Protein 4USI (pdb70)

B-factor: mean 21.18, std 11.2, range [9.9, 97.63]

Sequence (335 aa):
SIIQCDLSAFPGVKFFRIIEAIFRPWRLPFFVIDTLSSKYGIRGLTNTPVKGVGVQGGSEFGPSNLVDKEKKLDDIVVSRAQVDAVVRLVAASSAYTGEIGDGKKIFVHPVAEVVRIRTAETGIQCDLSAFPGVKFFRIEAIFRPWRLPFVIDTLSKYYGIRGLTNTPVKGVGVQGGSFGPSNLVDKEKLDIVVSRAQVDAVVRLVAASSAYTGEIGDGKKIFVHPVAEVVRIRTAEQCDLSAFPGVKFFRIEAIFRPWRLPFVIIDTLSKYGIRGLTNTPVKGVGEFGPSNLVDKEKLDIVVSRAQVDAVVRLVAASSAYTGEIGDGKIFVHPVAEVVRIRTAETGL

Radius of gyration: 18.75 Å; Cα contacts (8 Å, |Δi|>4): 823; chains: 3; bounding box: 40×49×46 Å

Secondary structure (DSSP, 8-state):
------TTSTT--EEEEEEEE-GGGHHHHHHHHHHHT---EEEEEEEEE-TT------GGG-EEEEEEEEEEEGGGHHHHHHHHHHHH--SSTT-EEEEEEEE-EEEETTTTEE-/-----TTSTT--EEEEEEEE-GGGHHHHHHHHHHTT----EEEEEEEE-TT-----GGG-EEEEEEEEEEEGGGHHHHHHHHHHHH--SSTT-EEEEEEEESEEEEGGG--/----TT-TT--EEEEEEEE-GGGHHHHHHHHHHHT---EEEEEEEEE-------EEEEEEEEEEEEGGGHHHHHHHHHHHH--SSTT--EEEEEEE-EEEETTTTEE--

Foldseek 3Di:
DDDDDCPVPPPFWKKKKKKKFAPVLPVQLVVLCVVVPQPDKDKDKDWADDDVAACCHDPVRTHIIMIIIGMDTPVCVVVSVVSNCVSQDDPDPRSIDIDMGTDRKDADVVPRDID/DDDDPVVPPPFWKKKKKKKFAPVLVVQLVVLCVVVPFDDKDKDWDWADDPVCACVDPVRTHIIMMIIGMDTPVCVVVSVVSNCVSLDDPDPRSIDMDMGTDRDDDDPVDGD/DDDCPVPPPFWKKKKKWKFAVVLVVQLVVQCVVVPAPDKDKDKDWDWPVDDDIDTHIIIMIIGMDTPVCVVVSVVSNCVSQDDPDPGSTDIDMGTDRKDADVVPRDIDD

CATH classification: 3.30.70.120

Nearest PDB structures (foldseek):
  4usi-assembly1_B  TM=1.009E+00  e=4.265E-23  Chlamydomonas reinhardtii
 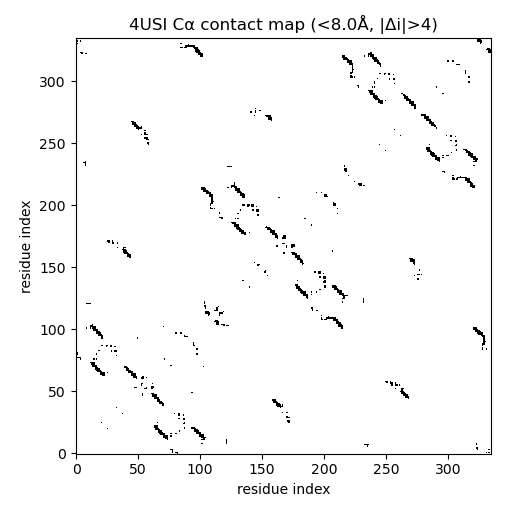 2xul-assembly1_A  TM=9.434E-01  e=3.658E-11  Synechococcus elongatus PCC 7942 = FACHB-805
  4ozn-assembly1_C  TM=8.742E-01  e=1.605E-09  Haloferax mediterranei ATCC 33500
  6yc7-assembly1_B  TM=8.842E-01  e=8.261E-09  Corynebacterium glutamicum
  6yc7-assembly1_E  TM=8.588E-01  e=1.063E-08  Corynebacterium glutamicum

Structure (mmCIF, N/CA/C/O backbone):
data_4USI
#
_entry.id   4USI
#
_cell.length_a   42.040
_cell.length_b   90.170
_cell.length_c   46.180
_cell.angle_alpha   90.00
_cell.angle_beta   96.47
_cell.angle_gamma   90.00
#
_symmetry.space_group_name_H-M   'P 1 21 1'
#
loop_
_entity.id
_entity.type
_entity.pdbx_description
1 polymer 'NITROGEN REGULATORY PROTEIN PII'
2 non-polymer 'MAGNESIUM ION'
3 non-polymer "ADENOSINE-5'-TRIPHOSPHATE"
4 non-polymer '2-OXOGLUTARIC ACID'
5 non-polymer 'SULFATE ION'
6 water water
#
loop_
_atom_site.group_PDB
_atom_site.id
_atom_site.type_symbol
_atom_site.label_atom_id
_atom_site.label_alt_id
_atom_site.label_comp_id
_atom_site.label_asym_id
_atom_site.label_entity_id
_atom_site.label_seq_id
_atom_site.pdbx_PDB_ins_code
_atom_site.Cartn_x
_atom_site.Cartn_y
_atom_site.Cartn_z
_atom_site.occupancy
_atom_site.B_iso_or_equiv
_atom_site.auth_seq_id
_atom_site.auth_comp_id
_atom_site.auth_asym_id
_atom_site.auth_atom_id
_atom_site.pdbx_PDB_model_num
ATOM 1 N N . SER A 1 5 ? 27.485 4.282 -1.116 1.00 41.83 5 SER A N 1
ATOM 2 C CA . SER A 1 5 ? 26.831 3.260 -0.258 1.00 39.72 5 SER A CA 1
ATOM 3 C C . SER A 1 5 ? 26.353 3.880 1.076 1.00 34.14 5 SER A C 1
ATOM 4 O O . SER A 1 5 ? 27.071 4.651 1.722 1.00 32.81 5 SER A O 1
ATOM 7 N N . ILE A 1 6 ? 25.141 3.545 1.460 1.00 30.06 6 ILE A N 1
ATOM 8 C CA A ILE A 1 6 ? 24.539 3.963 2.748 0.50 25.41 6 ILE A CA 1
ATOM 9 C CA B ILE A 1 6 ? 24.628 4.039 2.716 0.50 24.43 6 ILE A CA 1
ATOM 10 C C . ILE A 1 6 ? 25.459 3.562 3.907 1.00 25.90 6 ILE A C 1
ATOM 11 O O . ILE A 1 6 ? 25.809 2.370 4.028 1.00 33.28 6 ILE A O 1
ATOM 20 N N . GLN A 1 7 ? 25.790 4.517 4.770 1.00 25.01 7 GLN A N 1
ATOM 21 C CA . GLN A 1 7 ? 26.586 4.241 5.961 1.00 25.51 7 GLN A CA 1
ATOM 22 C C . GLN A 1 7 ? 25.866 4.870 7.131 1.00 21.32 7 GLN A C 1
ATOM 23 O O . GLN A 1 7 ? 25.700 6.093 7.229 1.00 35.76 7 GLN A O 1
ATOM 29 N N . CYS A 1 8 ? 25.369 3.998 7.978 1.00 20.59 8 CYS A N 1
ATOM 30 C CA . CYS A 1 8 ? 24.625 4.410 9.125 1.00 18.30 8 CYS A CA 1
ATOM 31 C C . CYS A 1 8 ? 25.532 4.746 10.297 1.00 21.39 8 CYS A C 1
ATOM 32 O O . CYS A 1 8 ? 26.499 4.023 10.585 1.00 18.79 8 CYS A O 1
ATOM 35 N N . ASP A 1 9 ? 25.287 5.921 10.871 1.00 17.39 9 ASP A N 1
ATOM 36 C CA . ASP A 1 9 ? 26.037 6.414 12.006 1.00 16.65 9 ASP A CA 1
ATOM 37 C C . ASP A 1 9 ? 25.578 5.827 13.305 1.00 16.13 9 ASP A C 1
ATOM 38 O O . ASP A 1 9 ? 24.564 6.205 13.873 1.00 15.52 9 ASP A O 1
ATOM 43 N N . LEU A 1 10 ? 26.321 4.832 13.825 1.00 16.55 10 LEU A N 1
ATOM 44 C CA . LEU A 1 10 ? 25.941 4.176 15.130 1.00 16.29 10 LEU A CA 1
ATOM 45 C C . LEU A 1 10 ? 26.874 4.608 16.234 1.00 17.34 10 LEU A C 1
ATOM 46 O O . LEU A 1 10 ? 26.881 3.972 17.324 1.00 17.48 10 LEU A O 1
ATOM 51 N N . SER A 1 11 ? 27.528 5.695 16.000 1.00 18.09 11 SER A N 1
ATOM 52 C CA . SER A 1 11 ? 28.596 6.105 16.960 1.00 19.38 11 SER A CA 1
ATOM 53 C C . SER A 1 11 ? 28.064 6.550 18.291 1.00 19.35 11 SER A C 1
ATOM 54 O O . SER A 1 11 ? 28.805 6.448 19.264 1.00 20.31 11 SER A O 1
ATOM 57 N N . ALA A 1 12 ? 26.851 7.001 18.425 1.00 18.46 12 ALA A N 1
ATOM 58 C CA . ALA A 1 12 ? 26.312 7.451 19.684 1.00 18.57 12 ALA A CA 1
ATOM 59 C C . ALA A 1 12 ? 25.823 6.220 20.461 1.00 18.08 12 ALA A C 1
ATOM 60 O O . ALA A 1 12 ? 25.336 6.393 21.609 1.00 18.22 12 ALA A O 1
ATOM 62 N N . PHE A 1 13 ? 26.026 4.998 19.989 1.00 17.77 13 PHE A N 1
ATOM 63 C CA . PHE A 1 13 ? 25.557 3.788 20.671 1.00 17.44 13 PHE A CA 1
ATOM 64 C C . PHE A 1 13 ? 26.694 2.741 20.833 1.00 18.31 13 PHE A C 1
ATOM 65 O O . PHE A 1 13 ? 26.563 1.597 20.460 1.00 18.00 13 PHE A O 1
ATOM 73 N N . PRO A 1 14 ? 27.774 3.156 21.530 1.00 19.57 14 PRO A N 1
ATOM 74 C CA . PRO A 1 14 ? 28.863 2.266 21.721 1.00 20.60 14 PRO A CA 1
ATOM 75 C C . PRO A 1 14 ? 28.470 1.120 22.624 1.00 20.61 14 PRO A C 1
ATOM 76 O O . PRO A 1 14 ? 27.785 1.340 23.597 1.00 20.45 14 PRO A O 1
ATOM 80 N N . GLY A 1 15 ? 28.921 -0.073 22.288 1.00 20.95 15 GLY A N 1
ATOM 81 C CA . GLY A 1 15 ? 28.640 -1.282 23.037 1.00 21.17 15 GLY A CA 1
ATOM 82 C C . GLY A 1 15 ? 27.303 -1.942 22.720 1.00 19.90 15 GLY A C 1
ATOM 83 O O . GLY A 1 15 ? 27.038 -2.977 23.228 1.00 20.13 15 GLY A O 1
ATOM 84 N N . VAL A 1 16 ? 26.441 -1.303 21.927 1.00 18.69 16 VAL A N 1
ATOM 85 C CA . VAL A 1 16 ? 25.152 -1.887 21.565 1.00 17.59 16 VAL A CA 1
ATOM 86 C C . VAL A 1 16 ? 25.373 -2.956 20.526 1.00 17.57 16 VAL A C 1
ATOM 87 O O . VAL A 1 16 ? 26.011 -2.691 19.541 1.00 17.67 16 VAL A O 1
ATOM 91 N N . LYS A 1 17 ? 24.851 -4.153 20.740 1.00 17.58 17 LYS A N 1
ATOM 92 C CA . LYS A 1 17 ? 25.142 -5.296 19.921 1.00 17.89 17 LYS A CA 1
ATOM 93 C C . LYS A 1 17 ? 24.080 -5.523 18.814 1.00 16.82 17 LYS A C 1
ATOM 94 O O . LYS A 1 17 ? 24.421 -6.169 17.850 1.00 17.06 17 LYS A O 1
ATOM 100 N N . PHE A 1 18 ? 22.882 -5.019 19.054 1.00 15.89 18 PHE A N 1
ATOM 101 C CA . PHE A 1 18 ? 21.735 -5.346 18.194 1.00 15.04 18 PHE A CA 1
ATOM 102 C C . PHE A 1 18 ? 21.036 -4.030 17.930 1.00 14.14 18 PHE A C 1
ATOM 103 O O . PHE A 1 18 ? 20.943 -3.122 18.720 1.00 14.07 18 PHE A O 1
ATOM 111 N N . PHE A 1 19 ? 20.513 -3.898 16.681 1.00 13.51 19 PHE A N 1
ATOM 112 C CA . PHE A 1 19 ? 19.722 -2.730 16.257 1.00 12.74 19 PHE A CA 1
ATOM 113 C C . PHE A 1 19 ? 18.492 -3.211 15.532 1.00 12.18 19 PHE A C 1
ATOM 114 O O . PHE A 1 19 ? 18.495 -4.248 14.822 1.00 12.35 19 PHE A O 1
ATOM 122 N N . ARG A 1 20 ? 17.453 -2.396 15.633 1.00 11.63 20 ARG A N 1
ATOM 123 C CA . ARG A 1 20 ? 16.191 -2.639 14.924 1.00 11.17 20 ARG A CA 1
ATOM 124 C C . ARG A 1 20 ? 16.093 -1.722 13.737 1.00 10.83 20 ARG A C 1
ATOM 125 O O . ARG A 1 20 ? 16.197 -0.544 13.860 1.00 10.73 20 ARG A O 1
ATOM 133 N N A ILE A 1 21 ? 15.978 -2.383 12.587 0.50 10.82 21 ILE A N 1
ATOM 134 N N B ILE A 1 21 ? 16.100 -2.332 12.552 0.50 10.84 21 ILE A N 1
ATOM 135 C CA A ILE A 1 21 ? 15.730 -1.753 11.290 0.50 10.61 21 ILE A CA 1
ATOM 136 C CA B ILE A 1 21 ? 15.827 -1.603 11.329 0.50 10.62 21 ILE A CA 1
ATOM 137 C C A ILE A 1 21 ? 14.210 -1.645 11.085 0.50 10.29 21 ILE A C 1
ATOM 138 C C B ILE A 1 21 ? 14.319 -1.613 11.021 0.50 10.30 21 ILE A C 1
ATOM 139 O O A ILE A 1 21 ? 13.524 -2.650 11.092 0.50 10.36 21 ILE A O 1
ATOM 140 O O B ILE A 1 21 ? 13.753 -2.694 10.832 0.50 10.40 21 ILE A O 1
ATOM 149 N N . GLU A 1 22 ? 13.745 -0.416 11.093 1.00 10.08 22 GLU A N 1
ATOM 150 C CA . GLU A 1 22 ? 12.321 -0.211 10.842 1.00 9.94 22 GLU A CA 1
ATOM 151 C C . GLU A 1 22 ? 12.199 0.468 9.486 1.00 9.96 22 GLU A C 1
ATOM 152 O O . GLU A 1 22 ? 12.539 1.617 9.328 1.00 10.00 22 GLU A O 1
ATOM 158 N N . ALA A 1 23 ? 11.601 -0.288 8.589 1.00 10.05 23 ALA A N 1
ATOM 159 C CA . ALA A 1 23 ? 11.467 0.180 7.201 1.00 10.22 23 ALA A CA 1
ATOM 160 C C . ALA A 1 23 ? 10.001 0.397 6.913 1.00 10.31 23 ALA A C 1
ATOM 161 O O . ALA A 1 23 ? 9.209 -0.500 7.110 1.00 10.39 23 ALA A O 1
ATOM 163 N N . ILE A 1 24 ? 9.716 1.594 6.421 1.00 10.44 24 ILE A N 1
ATOM 164 C CA . ILE A 1 24 ? 8.261 1.911 6.073 1.00 10.72 24 ILE A CA 1
ATOM 165 C C . ILE A 1 24 ? 8.284 2.290 4.565 1.00 11.11 24 ILE A C 1
ATOM 166 O O . ILE A 1 24 ? 8.915 3.261 4.215 1.00 11.56 24 ILE A O 1
ATOM 171 N N . PHE A 1 25 ? 7.490 1.599 3.731 1.00 11.46 25 PHE A N 1
ATOM 172 C CA . PHE A 1 25 ? 7.596 1.730 2.302 1.00 11.93 25 PHE A CA 1
ATOM 173 C C . PHE A 1 25 ? 6.238 1.370 1.644 1.00 12.49 25 PHE A C 1
ATOM 174 O O . PHE A 1 25 ? 5.272 1.102 2.258 1.00 12.55 25 PHE A O 1
ATOM 182 N N . ARG A 1 26 ? 6.268 1.388 0.289 1.00 13.06 26 ARG A N 1
ATOM 183 C CA . ARG A 1 26 ? 4.992 1.241 -0.465 1.00 13.81 26 ARG A CA 1
ATOM 184 C C . ARG A 1 26 ? 4.480 -0.171 -0.299 1.00 13.92 26 ARG A C 1
ATOM 185 O O . ARG A 1 26 ? 5.198 -1.142 -0.421 1.00 13.80 26 ARG A O 1
ATOM 193 N N . PRO A 1 27 ? 3.153 -0.317 -0.108 1.00 14.38 27 PRO A N 1
ATOM 194 C CA . PRO A 1 27 ? 2.731 -1.665 0.217 1.00 14.55 27 PRO A CA 1
ATOM 195 C C . PRO A 1 27 ? 2.990 -2.707 -0.858 1.00 15.10 27 PRO A C 1
ATOM 196 O O . PRO A 1 27 ? 3.342 -3.843 -0.584 1.00 15.06 27 PRO A O 1
ATOM 200 N N . TRP A 1 28 ? 2.850 -2.253 -2.088 1.00 15.74 28 TRP A N 1
ATOM 201 C CA . TRP A 1 28 ? 3.114 -3.130 -3.246 1.00 16.45 28 TRP A CA 1
ATOM 202 C C . TRP A 1 28 ? 4.526 -3.628 -3.438 1.00 16.12 28 TRP A C 1
ATOM 203 O O . TRP A 1 28 ? 4.757 -4.640 -4.080 1.00 16.72 28 TRP A O 1
ATOM 21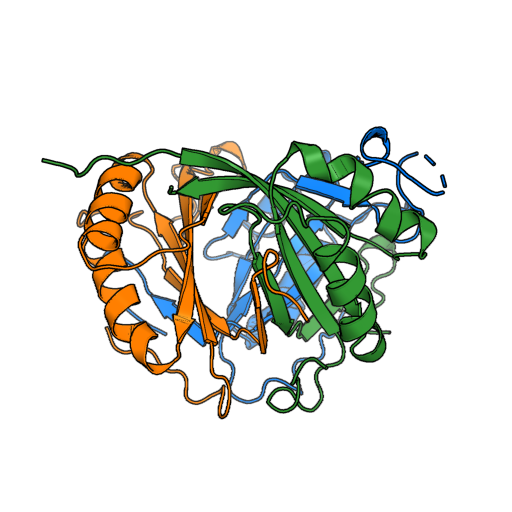4 N N . ARG A 1 29 ? 5.437 -2.990 -2.777 1.00 15.27 29 ARG A N 1
ATOM 215 C CA . ARG A 1 29 ? 6.820 -3.530 -2.705 1.00 14.98 29 ARG A CA 1
ATOM 216 C C . ARG A 1 29 ? 7.113 -4.535 -1.629 1.00 14.59 29 ARG A C 1
ATOM 217 O O . ARG A 1 29 ? 8.215 -5.029 -1.522 1.00 14.49 29 ARG A O 1
ATOM 225 N N . LEU A 1 30 ? 6.155 -4.820 -0.757 1.00 14.45 30 LEU A N 1
ATOM 226 C CA . LEU A 1 30 ? 6.495 -5.744 0.338 1.00 14.15 30 LEU A CA 1
ATOM 227 C C . LEU A 1 30 ? 7.035 -7.083 -0.179 1.00 14.82 30 LEU A C 1
ATOM 228 O O . LEU A 1 30 ? 7.983 -7.578 0.365 1.00 14.62 30 LEU A O 1
ATOM 233 N N . PRO A 1 31 ? 6.470 -7.657 -1.287 1.00 15.77 31 PRO A N 1
ATOM 234 C CA . PRO A 1 31 ? 6.999 -8.985 -1.651 1.00 16.53 31 PRO A CA 1
ATOM 235 C C . PRO A 1 31 ? 8.441 -8.908 -2.109 1.00 16.50 31 PRO A C 1
ATOM 236 O O . PRO A 1 31 ? 9.248 -9.809 -1.872 1.00 16.81 31 PRO A O 1
ATOM 240 N N . PHE A 1 32 ? 8.769 -7.827 -2.813 1.00 16.31 32 PHE A N 1
ATOM 241 C CA A PHE A 1 32 ? 10.165 -7.608 -3.253 0.50 16.37 32 PHE A CA 1
ATOM 242 C CA B PHE A 1 32 ? 10.137 -7.644 -3.246 0.50 16.38 32 PHE A CA 1
ATOM 243 C C . PHE A 1 32 ? 11.147 -7.460 -2.105 1.00 15.61 32 PHE A C 1
ATOM 244 O O . PHE A 1 32 ? 12.209 -8.063 -2.078 1.00 15.95 32 PHE A O 1
ATOM 259 N N . VAL A 1 33 ? 10.784 -6.629 -1.149 1.00 14.71 33 VAL A N 1
ATOM 260 C CA . VAL A 1 33 ? 11.600 -6.414 0.023 1.00 14.04 33 VAL A CA 1
ATOM 261 C C . VAL A 1 33 ? 11.785 -7.719 0.770 1.00 14.30 33 VAL A C 1
ATOM 262 O O . VAL A 1 33 ? 12.904 -8.064 1.162 1.00 14.40 33 VAL A O 1
ATOM 266 N N . ILE A 1 34 ? 10.718 -8.442 1.006 1.00 14.54 34 ILE A N 1
ATOM 267 C CA . ILE A 1 34 ? 10.846 -9.718 1.695 1.00 14.98 34 ILE A CA 1
ATOM 268 C C . ILE A 1 34 ? 11.713 -10.729 0.919 1.00 15.98 34 ILE A C 1
ATOM 269 O O . ILE A 1 34 ? 12.578 -11.434 1.518 1.00 16.28 34 ILE A O 1
ATOM 274 N N . ASP A 1 35 ? 11.539 -10.768 -0.404 1.00 16.62 35 ASP A N 1
ATOM 275 C CA . ASP A 1 35 ? 12.381 -11.722 -1.173 1.00 17.75 35 ASP A CA 1
ATOM 276 C C . ASP A 1 35 ? 13.860 -11.363 -1.041 1.00 17.63 35 ASP A C 1
ATOM 277 O O . ASP A 1 35 ? 14.780 -12.250 -0.917 1.00 18.41 35 ASP A O 1
ATOM 282 N N . THR A 1 36 ? 14.151 -10.076 -1.098 1.00 16.85 36 THR A N 1
ATOM 283 C CA . THR A 1 36 ? 15.532 -9.650 -1.023 1.00 16.87 36 THR A CA 1
ATOM 284 C C . THR A 1 36 ? 16.155 -10.037 0.359 1.00 16.60 36 THR A C 1
ATOM 285 O O . THR A 1 36 ? 17.284 -10.587 0.464 1.00 17.30 36 THR A O 1
ATOM 289 N N . LEU A 1 37 ? 15.411 -9.808 1.439 1.00 15.76 37 LEU A N 1
ATOM 290 C CA . LEU A 1 37 ? 15.824 -10.222 2.778 1.00 15.60 37 LEU A CA 1
ATOM 291 C C . LEU A 1 37 ? 15.960 -11.738 2.957 1.00 16.62 37 LEU A C 1
ATOM 292 O O . LEU A 1 37 ? 16.931 -12.197 3.507 1.00 17.09 37 LEU A O 1
ATOM 297 N N . SER A 1 38 ? 14.975 -12.478 2.456 1.00 17.10 38 SER A N 1
ATOM 298 C CA A SER A 1 38 ? 15.012 -13.946 2.468 0.50 18.30 38 SER A CA 1
ATOM 299 C CA B SER A 1 38 ? 15.040 -13.927 2.513 0.50 18.36 38 SER A CA 1
ATOM 300 C C . SER A 1 38 ? 16.262 -14.471 1.761 1.00 19.40 38 SER A C 1
ATOM 301 O O . SER A 1 38 ? 16.966 -15.382 2.257 1.00 22.54 38 SER A O 1
ATOM 306 N N . LYS A 1 39 ? 16.562 -13.914 0.577 1.00 20.16 39 LYS A N 1
ATOM 307 C CA . LYS A 1 39 ? 17.727 -14.365 -0.167 1.00 22.45 39 LYS A CA 1
ATOM 308 C C . LYS A 1 39 ? 19.047 -14.115 0.528 1.00 21.02 39 LYS A C 1
ATOM 309 O O . LYS A 1 39 ? 19.956 -14.922 0.392 1.00 25.13 39 LYS A O 1
ATOM 315 N N . TYR A 1 40 ? 19.124 -12.988 1.243 1.00 19.51 40 TYR A N 1
ATOM 316 C CA . TYR A 1 40 ? 20.295 -12.561 2.018 1.00 20.48 40 TYR A CA 1
ATOM 317 C C . TYR A 1 40 ? 20.496 -13.496 3.234 1.00 21.14 40 TYR A C 1
ATOM 318 O O . TYR A 1 40 ? 21.584 -13.620 3.767 1.00 29.58 40 TYR A O 1
ATOM 327 N N . GLY A 1 41 ? 19.398 -14.104 3.692 1.00 21.04 41 GLY A N 1
ATOM 328 C CA . GLY A 1 41 ? 19.408 -15.053 4.773 1.00 20.89 41 GLY A CA 1
ATOM 329 C C . GLY A 1 41 ? 18.919 -14.455 6.064 1.00 19.03 41 GLY A C 1
ATOM 330 O O . GLY A 1 41 ? 19.272 -14.944 7.118 1.00 19.65 41 GLY A O 1
ATOM 331 N N . ILE A 1 42 ? 18.059 -13.458 5.988 1.00 17.81 42 ILE A N 1
ATOM 332 C CA . ILE A 1 42 ? 17.599 -12.751 7.143 1.00 16.81 42 ILE A CA 1
ATOM 333 C C . ILE A 1 42 ? 17.047 -13.782 8.112 1.00 24.86 42 ILE A C 1
ATOM 334 O O . ILE A 1 42 ? 16.471 -14.797 7.755 1.00 26.20 42 ILE A O 1
ATOM 339 N N . ARG A 1 43 ? 17.330 -13.541 9.374 1.00 22.03 43 ARG A N 1
ATOM 340 C CA . ARG A 1 43 ? 17.019 -14.499 10.456 1.00 29.88 43 ARG A CA 1
ATOM 341 C C . ARG A 1 43 ? 15.707 -14.155 11.197 1.00 19.03 43 ARG A C 1
ATOM 342 O O . ARG A 1 43 ? 15.353 -14.800 12.196 1.00 23.72 43 ARG A O 1
ATOM 350 N N . GLY A 1 44 ? 14.939 -13.201 10.701 1.00 17.66 44 GLY A N 1
ATOM 351 C CA . GLY A 1 44 ? 13.563 -12.960 11.182 1.00 18.06 44 GLY A CA 1
ATOM 352 C C . GLY A 1 44 ? 13.233 -11.490 10.962 1.00 14.34 44 GLY A C 1
ATOM 353 O O . GLY A 1 44 ? 14.107 -10.599 10.730 1.00 17.82 44 GLY A O 1
ATOM 354 N N . LEU A 1 45 ? 11.938 -11.259 11.079 1.00 14.68 45 LEU A N 1
ATOM 355 C CA . LEU A 1 45 ? 11.294 -9.928 10.796 1.00 16.91 45 LEU A CA 1
ATOM 356 C C . LEU A 1 45 ? 9.870 -9.928 11.184 1.00 13.99 45 LEU A C 1
ATOM 357 O O . LEU A 1 45 ? 9.214 -10.977 11.295 1.00 16.94 45 LEU A O 1
ATOM 362 N N . THR A 1 46 ? 9.362 -8.694 11.360 1.00 12.52 46 THR A N 1
ATOM 363 C CA . THR A 1 46 ? 7.956 -8.489 11.737 1.00 12.61 46 THR A CA 1
ATOM 364 C C . THR A 1 46 ? 7.235 -7.447 10.865 1.00 12.23 46 THR A C 1
ATOM 365 O O . THR A 1 46 ? 7.834 -6.413 10.636 1.00 11.67 46 THR A O 1
ATOM 369 N N . ASN A 1 47 ? 6.025 -7.685 10.392 1.00 12.66 47 ASN A N 1
ATOM 370 C CA . ASN A 1 47 ? 5.366 -6.811 9.445 1.00 12.51 47 ASN A CA 1
ATOM 371 C C . ASN A 1 47 ? 4.081 -6.292 10.060 1.00 12.73 47 ASN A C 1
ATOM 372 O O . ASN A 1 47 ? 3.381 -7.074 10.695 1.00 13.32 47 ASN A O 1
ATOM 377 N N . THR A 1 48 ? 3.888 -4.963 9.919 1.00 12.35 48 THR A N 1
ATOM 378 C CA . THR A 1 48 ? 2.730 -4.285 10.431 1.00 13.29 48 THR A CA 1
ATOM 379 C C . THR A 1 48 ? 2.245 -3.325 9.295 1.00 12.71 48 THR A C 1
ATOM 380 O O . THR A 1 48 ? 3.056 -2.596 8.766 1.00 12.22 48 THR A O 1
ATOM 384 N N . PRO A 1 49 ? 0.974 -3.276 8.952 1.00 13.41 49 PRO A N 1
ATOM 385 C CA . PRO A 1 49 ? 0.405 -2.188 8.135 1.00 13.64 49 PRO A CA 1
ATOM 386 C C . PRO A 1 49 ? 0.271 -0.869 8.899 1.00 13.51 49 PRO A C 1
ATOM 387 O O . PRO A 1 49 ? -0.145 -0.888 10.063 1.00 14.82 49 PRO A O 1
ATOM 391 N N . VAL A 1 50 ? 0.689 0.234 8.313 1.00 13.26 50 VAL A N 1
ATOM 392 C CA . VAL A 1 50 ? 0.635 1.530 8.988 1.00 13.28 50 VAL A CA 1
ATOM 393 C C . VAL A 1 50 ? 0.128 2.567 7.978 1.00 13.79 50 VAL A C 1
ATOM 394 O O . VAL A 1 50 ? -0.156 2.264 6.786 1.00 14.10 50 VAL A O 1
ATOM 398 N N . LYS A 1 51 ? -0.112 3.745 8.444 1.00 14.09 51 LYS A N 1
ATOM 399 C CA . LYS A 1 51 ? -0.407 4.919 7.649 1.00 14.64 51 LYS A CA 1
ATOM 400 C C . LYS A 1 51 ? 0.384 6.107 7.945 1.00 14.44 51 LYS A C 1
ATOM 401 O O . LYS A 1 51 ? 0.656 6.283 9.156 1.00 14.22 51 LYS A O 1
ATOM 405 N N . GLY A 1 52 ? 0.747 7.004 7.081 1.00 14.64 52 GLY A N 1
ATOM 406 C CA . GLY A 1 52 ? 1.621 8.080 7.461 1.00 14.51 52 GLY A CA 1
ATOM 407 C C . GLY A 1 52 ? 1.785 9.214 6.518 1.00 15.10 52 GLY A C 1
ATOM 408 O O . GLY A 1 52 ? 1.155 9.169 5.457 1.00 15.65 52 GLY A O 1
ATOM 409 N N . VAL A 1 53 ? 2.538 10.246 6.903 1.00 15.18 53 VAL A N 1
ATOM 410 C CA . VAL A 1 53 ? 2.976 11.276 5.972 1.00 15.72 53 VAL A CA 1
ATOM 411 C C . VAL A 1 53 ? 4.464 11.462 6.216 1.00 15.11 53 VAL A C 1
ATOM 412 O O . VAL A 1 53 ? 4.965 11.166 7.305 1.00 14.55 53 VAL A O 1
ATOM 416 N N . GLY A 1 54 ? 5.186 11.957 5.221 1.00 15.35 54 GLY A N 1
ATOM 417 C CA . GLY A 1 54 ? 6.495 12.464 5.320 1.00 15.23 54 GLY A CA 1
ATOM 418 C C . GLY A 1 54 ? 6.494 13.971 5.173 1.00 16.34 54 GLY A C 1
ATOM 419 O O . GLY A 1 54 ? 5.556 14.710 5.563 1.00 17.14 54 GLY A O 1
ATOM 420 N N . VAL A 1 55 ? 7.544 14.485 4.510 1.00 16.62 55 VAL A N 1
ATOM 421 C CA . VAL A 1 55 ? 7.745 15.936 4.413 1.00 19.97 55 VAL A CA 1
ATOM 422 C C . VAL A 1 55 ? 6.706 16.671 3.580 1.00 23.44 55 VAL A C 1
ATOM 423 O O . VAL A 1 55 ? 6.432 17.871 3.793 1.00 24.70 55 VAL A O 1
ATOM 427 N N . GLN A 1 56 ? 6.086 15.984 2.600 1.00 18.86 56 GLN A N 1
ATOM 428 C CA . GLN A 1 56 ? 5.135 16.591 1.729 1.00 20.05 56 GLN A CA 1
ATOM 429 C C . GLN A 1 56 ? 3.720 16.619 2.271 1.00 20.48 56 GLN A C 1
ATOM 430 O O . GLN A 1 56 ? 2.851 17.231 1.670 1.00 26.65 56 GLN A O 1
ATOM 436 N N . GLY A 1 57 ? 3.482 15.937 3.412 1.00 19.60 57 GLY A N 1
ATOM 437 C CA . GLY A 1 57 ? 2.164 16.106 4.103 1.00 25.93 57 GLY A CA 1
ATOM 438 C C . GLY A 1 57 ? 1.006 15.354 3.457 1.00 23.61 57 GLY A C 1
ATOM 439 O O . GLY A 1 57 ? -0.161 15.721 3.584 1.00 33.12 57 GLY A O 1
ATOM 440 N N . GLY A 1 58 ? 1.352 14.247 2.835 1.00 22.71 58 GLY A N 1
ATOM 441 C CA . GLY A 1 58 ? 0.394 13.240 2.409 1.00 25.01 58 GLY A CA 1
ATOM 442 C C . GLY A 1 58 ? -0.125 13.466 1.016 1.00 38.73 58 GLY A C 1
ATOM 443 O O . GLY A 1 58 ? 0.466 14.229 0.238 1.00 33.57 58 GLY A O 1
ATOM 444 N N . SER A 1 59 ? -1.244 12.792 0.714 1.00 29.37 59 SER A N 1
ATOM 445 C CA . SER A 1 59 ? -1.897 12.916 -0.596 1.00 29.21 59 SER A CA 1
ATOM 446 C C . SER A 1 59 ? -0.995 13.235 -1.804 1.00 70.26 59 SER A C 1
ATOM 447 O O . SER A 1 59 ? 0.023 12.582 -2.048 1.00 61.70 59 SER A O 1
ATOM 450 N N . GLU A 1 67 ? -1.023 22.044 4.791 1.00 59.61 67 GLU A N 1
ATOM 451 C CA . GLU A 1 67 ? -1.641 21.301 5.892 1.00 54.01 67 GLU A CA 1
ATOM 452 C C . GLU A 1 67 ? -2.062 19.869 5.459 1.00 55.23 67 GLU A C 1
ATOM 453 O O . GLU A 1 67 ? -2.047 19.504 4.242 1.00 39.08 67 GLU A O 1
ATOM 455 N N . PHE A 1 68 ? -2.432 19.059 6.457 1.00 41.86 68 PHE A N 1
ATOM 456 C CA . PHE A 1 68 ? -3.020 17.725 6.211 1.00 32.86 68 PHE A CA 1
ATOM 457 C C . PHE A 1 68 ? -3.913 17.292 7.387 1.00 43.06 68 PHE A C 1
ATOM 458 O O . PHE A 1 68 ? -3.875 17.877 8.472 1.00 29.26 68 PHE A O 1
ATOM 466 N N . GLY A 1 69 ? -4.739 16.287 7.122 1.00 29.02 69 GLY A N 1
ATOM 467 C CA . GLY A 1 69 ? -5.654 15.685 8.100 1.00 29.28 69 GLY A CA 1
ATOM 468 C C . GLY A 1 69 ? -5.545 14.182 7.940 1.00 27.03 69 GLY A C 1
ATOM 469 O O . GLY A 1 69 ? -4.746 13.666 7.139 1.00 27.69 69 GLY A O 1
ATOM 470 N N . PRO A 1 70 ? -6.336 13.445 8.744 1.00 31.21 70 PRO A N 1
ATOM 471 C CA . PRO A 1 70 ? -6.202 11.953 8.726 1.00 29.86 70 PRO A CA 1
ATOM 472 C C . PRO A 1 70 ? -6.453 11.318 7.323 1.00 24.74 70 PRO A C 1
ATOM 473 O O . PRO A 1 70 ? -5.865 10.260 7.025 1.00 25.95 70 PRO A O 1
ATOM 477 N N . SER A 1 71 ? -7.335 11.958 6.548 1.00 26.61 71 SER A N 1
ATOM 478 C CA . SER A 1 71 ? -7.652 11.570 5.151 1.00 29.73 71 SER A CA 1
ATOM 479 C C . SER A 1 71 ? -6.467 11.661 4.209 1.00 41.18 71 SER A C 1
ATOM 480 O O . SER A 1 71 ? -6.457 11.010 3.168 1.00 29.96 71 SER A O 1
ATOM 483 N N . ASN A 1 72 ? -5.414 12.384 4.594 1.00 24.98 72 ASN A N 1
ATOM 484 C CA . ASN A 1 72 ? -4.278 12.533 3.736 1.00 23.35 72 ASN A CA 1
ATOM 485 C C . ASN A 1 72 ? -3.241 11.574 4.103 1.00 20.52 72 ASN A C 1
ATOM 486 O O . ASN A 1 72 ? -2.222 11.508 3.425 1.00 19.90 72 ASN A O 1
ATOM 491 N N . LEU A 1 73 ? -3.378 10.842 5.242 1.00 19.90 73 LEU A N 1
ATOM 492 C CA . LEU A 1 73 ? -2.372 9.839 5.560 1.00 18.43 73 LEU A CA 1
ATOM 493 C C . LEU A 1 73 ? -2.380 8.729 4.487 1.00 18.11 73 LEU A C 1
ATOM 494 O O . LEU A 1 73 ? -3.433 8.394 3.967 1.00 18.95 73 LEU A O 1
ATOM 499 N N . VAL A 1 74 ? -1.223 8.232 4.129 1.00 17.10 74 VAL A N 1
ATOM 500 C CA . VAL A 1 74 ? -1.017 7.279 2.998 1.00 16.88 74 VAL A CA 1
ATOM 501 C C . VAL A 1 74 ? -0.669 5.900 3.539 1.00 15.98 74 VAL A C 1
ATOM 502 O O . VAL A 1 74 ? 0.165 5.796 4.470 1.00 15.13 74 VAL A O 1
ATOM 506 N N . ASP A 1 75 ? -1.302 4.815 3.138 1.00 16.24 75 ASP A N 1
ATOM 507 C CA . ASP A 1 75 ? -1.011 3.434 3.506 1.00 15.62 75 ASP A CA 1
ATOM 508 C C . ASP A 1 75 ? 0.397 3.055 3.151 1.00 14.74 75 ASP A C 1
ATOM 509 O O . ASP A 1 75 ? 0.799 3.284 2.010 1.00 14.93 75 ASP A O 1
ATOM 514 N N . LYS A 1 76 ? 1.101 2.447 4.116 1.00 13.95 76 LYS A N 1
ATOM 515 C CA . LYS A 1 76 ? 2.431 1.980 3.964 1.00 13.23 76 LYS A CA 1
ATOM 516 C C . LYS A 1 76 ? 2.526 0.600 4.635 1.00 12.93 76 LYS A C 1
ATOM 517 O O . LYS A 1 76 ? 1.727 0.265 5.434 1.00 14.12 76 LYS A O 1
ATOM 523 N N . GLU A 1 77 ? 3.543 -0.156 4.284 1.00 12.57 77 GLU A N 1
ATOM 524 C CA . GLU A 1 77 ? 3.913 -1.386 4.944 1.00 12.33 77 GLU A CA 1
ATOM 525 C C . GLU A 1 77 ? 5.169 -1.137 5.755 1.00 11.64 77 GLU A C 1
ATOM 526 O O . GLU A 1 77 ? 6.055 -0.409 5.328 1.00 11.40 77 GLU A O 1
ATOM 532 N N . LYS A 1 78 ? 5.152 -1.705 6.998 1.00 11.47 78 LYS A N 1
ATOM 533 C CA A LYS A 1 78 ? 6.354 -1.575 7.820 0.50 10.95 78 LYS A CA 1
ATOM 534 C CA B LYS A 1 78 ? 6.293 -1.548 7.904 0.50 10.96 78 LYS A CA 1
ATOM 535 C C . LYS A 1 78 ? 6.901 -2.937 8.100 1.00 11.00 78 LYS A C 1
ATOM 536 O O . LYS A 1 78 ? 6.187 -3.889 8.335 1.00 11.38 78 LYS A O 1
ATOM 547 N N . LEU A 1 79 ? 8.233 -3.019 8.091 1.00 10.75 79 LEU A N 1
ATOM 548 C CA . LEU A 1 79 ? 9.006 -4.183 8.541 1.00 11.14 79 LEU A CA 1
ATOM 549 C C . LEU A 1 79 ? 9.928 -3.739 9.639 1.00 10.56 79 LEU A C 1
ATOM 550 O O . LEU A 1 79 ? 10.650 -2.710 9.512 1.00 10.30 79 LEU A O 1
ATOM 555 N N . ASP A 1 80 ? 10.010 -4.580 10.689 1.00 10.75 80 ASP A N 1
ATOM 556 C CA A ASP A 1 80 ? 11.008 -4.365 11.741 0.50 10.65 80 ASP A CA 1
ATOM 557 C CA B ASP A 1 80 ? 10.945 -4.424 11.818 0.50 10.67 80 ASP A CA 1
ATOM 558 C C . ASP A 1 80 ? 11.869 -5.609 11.732 1.00 11.07 80 ASP A C 1
ATOM 559 O O . ASP A 1 80 ? 11.399 -6.740 11.713 1.00 11.51 80 ASP A O 1
ATOM 568 N N . ILE A 1 81 ? 13.153 -5.374 11.724 1.00 11.08 81 ILE A N 1
ATOM 569 C CA . ILE A 1 81 ? 14.213 -6.406 11.425 1.00 11.63 81 ILE A CA 1
ATOM 570 C C . ILE A 1 81 ? 15.311 -6.139 12.489 1.00 11.77 81 ILE A C 1
ATOM 571 O O . ILE A 1 81 ? 15.975 -5.142 12.375 1.00 11.56 81 ILE A O 1
ATOM 576 N N . VAL A 1 82 ? 15.386 -7.028 13.472 1.00 12.24 82 VAL A N 1
ATOM 577 C CA . VAL A 1 82 ? 16.471 -6.854 14.493 1.00 12.56 82 VAL A CA 1
ATOM 578 C C . VAL A 1 82 ? 17.653 -7.653 14.022 1.00 13.28 82 VAL A C 1
ATOM 579 O O . VAL A 1 82 ? 17.534 -8.826 13.750 1.00 13.83 82 VAL A O 1
ATOM 583 N N . VAL A 1 83 ? 18.784 -6.969 13.865 1.00 13.38 83 VAL A N 1
ATOM 584 C CA . VAL A 1 83 ? 20.009 -7.546 13.355 1.00 14.18 83 VAL A CA 1
ATOM 585 C C . VAL A 1 83 ? 21.240 -7.224 14.236 1.00 14.77 83 VAL A C 1
ATOM 586 O O . VAL A 1 83 ? 21.162 -6.286 15.055 1.00 14.41 83 VAL A O 1
ATOM 590 N N . SER A 1 84 ? 22.291 -7.947 14.047 1.00 15.74 84 SER A N 1
ATOM 591 C CA . SER A 1 84 ? 23.522 -7.563 14.714 1.00 16.44 84 SER A CA 1
ATOM 592 C C . SER A 1 84 ? 24.071 -6.269 14.185 1.00 16.16 84 SER A C 1
ATOM 593 O O . SER A 1 84 ? 23.829 -5.871 13.050 1.00 15.72 84 SER A O 1
ATOM 596 N N . ARG A 1 85 ? 24.872 -5.556 14.989 1.00 16.57 85 ARG A N 1
ATOM 597 C CA . ARG A 1 85 ? 25.494 -4.315 14.601 1.00 16.56 85 ARG A CA 1
ATOM 598 C C . ARG A 1 85 ? 26.222 -4.455 13.273 1.00 17.07 85 ARG A C 1
ATOM 599 O O . ARG A 1 85 ? 26.138 -3.556 12.429 1.00 16.68 85 ARG A O 1
ATOM 607 N N . ALA A 1 86 ? 26.960 -5.547 13.095 1.00 18.10 86 ALA A N 1
ATOM 608 C CA . ALA A 1 86 ? 27.793 -5.702 11.913 1.00 18.89 86 ALA A CA 1
ATOM 609 C C . ALA A 1 86 ? 26.937 -5.777 10.626 1.00 18.16 86 ALA A C 1
ATOM 610 O O . ALA A 1 86 ? 27.509 -5.574 9.567 1.00 18.67 86 ALA A O 1
ATOM 612 N N . GLN A 1 87 ? 25.666 -6.137 10.722 1.00 17.22 87 GLN A N 1
ATOM 613 C CA . GLN A 1 87 ? 24.764 -6.323 9.565 1.00 16.66 87 GLN A CA 1
ATOM 614 C C . GLN A 1 87 ? 23.957 -5.129 9.286 1.00 15.60 87 GLN A C 1
ATOM 615 O O . GLN A 1 87 ? 23.257 -5.092 8.252 1.00 15.22 87 GLN A O 1
ATOM 621 N N . VAL A 1 88 ? 23.913 -4.104 10.098 1.00 15.15 88 VAL A N 1
ATOM 622 C CA . VAL A 1 88 ? 23.114 -2.915 9.836 1.00 14.29 88 VAL A CA 1
ATOM 623 C C . VAL A 1 88 ? 23.301 -2.349 8.442 1.00 14.43 88 VAL A C 1
ATOM 624 O O . VAL A 1 88 ? 22.276 -2.185 7.794 1.00 13.82 88 VAL A O 1
ATOM 628 N N . ASP A 1 89 ? 24.384 -1.887 8.057 1.00 15.16 89 ASP A N 1
ATOM 629 C CA . ASP A 1 89 ? 24.560 -1.264 6.803 1.00 15.41 89 ASP A CA 1
ATOM 630 C C . ASP A 1 89 ? 24.096 -2.214 5.713 1.00 15.48 89 ASP A C 1
ATOM 631 O O . ASP A 1 89 ? 23.368 -1.752 4.805 1.00 15.12 89 ASP A O 1
ATOM 636 N N . ALA A 1 90 ? 24.456 -3.463 5.731 1.00 16.05 90 ALA A N 1
ATOM 637 C CA . ALA A 1 90 ? 24.066 -4.368 4.607 1.00 16.34 90 ALA A CA 1
ATOM 638 C C . ALA A 1 90 ? 22.605 -4.421 4.552 1.00 15.36 90 ALA A C 1
ATOM 639 O O . ALA A 1 90 ? 22.035 -4.428 3.412 1.00 15.37 90 ALA A O 1
ATOM 641 N N . VAL A 1 91 ? 21.880 -4.566 5.609 1.00 14.66 91 VAL A N 1
ATOM 642 C CA . VAL A 1 91 ? 20.453 -4.772 5.573 1.00 13.93 91 VAL A CA 1
ATOM 643 C C . VAL A 1 91 ? 19.801 -3.478 5.213 1.00 13.29 91 VAL A C 1
ATOM 644 O O . VAL A 1 91 ? 18.796 -3.530 4.395 1.00 13.07 91 VAL A O 1
ATOM 648 N N . VAL A 1 92 ? 20.121 -2.317 5.703 1.00 13.05 92 VAL A N 1
ATOM 649 C CA . VAL A 1 92 ? 19.539 -1.040 5.327 1.00 12.65 92 VAL A CA 1
ATOM 650 C C . VAL A 1 92 ? 19.653 -0.874 3.819 1.00 13.12 92 VAL A C 1
ATOM 651 O O . VAL A 1 92 ? 18.715 -0.499 3.157 1.00 12.88 92 VAL A O 1
ATOM 655 N N . ARG A 1 93 ? 20.791 -1.188 3.304 1.00 13.92 93 ARG A N 1
ATOM 656 C CA . ARG A 1 93 ? 21.104 -1.048 1.844 1.00 14.62 93 ARG A CA 1
ATOM 657 C C . ARG A 1 93 ? 20.175 -1.975 1.100 1.00 14.59 93 ARG A C 1
ATOM 658 O O . ARG A 1 93 ? 19.580 -1.544 0.042 1.00 14.71 93 ARG A O 1
ATOM 666 N N . LEU A 1 94 ? 20.013 -3.224 1.496 1.00 14.61 94 LEU A N 1
ATOM 667 C CA . LEU A 1 94 ? 19.122 -4.128 0.752 1.00 14.76 94 LEU A CA 1
ATOM 668 C C . LEU A 1 94 ? 17.740 -3.610 0.764 1.00 14.03 94 LEU A C 1
ATOM 669 O O . LEU A 1 94 ? 16.998 -3.748 -0.256 1.00 14.28 94 LEU A O 1
ATOM 674 N N . VAL A 1 95 ? 17.193 -3.175 1.855 1.00 13.25 95 VAL A N 1
ATOM 675 C CA . VAL A 1 95 ? 15.815 -2.712 1.975 1.00 12.66 95 VAL A CA 1
ATOM 676 C C . VAL A 1 95 ? 15.669 -1.442 1.230 1.00 12.70 95 VAL A C 1
ATOM 677 O O . VAL A 1 95 ? 14.684 -1.340 0.387 1.00 12.84 95 VAL A O 1
ATOM 681 N N . ALA A 1 96 ? 16.597 -0.513 1.282 1.00 12.83 96 ALA A N 1
ATOM 682 C CA . ALA A 1 96 ? 16.485 0.685 0.470 1.00 13.08 96 ALA A CA 1
ATOM 683 C C . ALA A 1 96 ? 16.484 0.396 -1.039 1.00 13.84 96 ALA A C 1
ATOM 684 O O . ALA A 1 96 ? 15.666 0.908 -1.805 1.00 14.01 96 ALA A O 1
ATOM 686 N N . ALA A 1 97 ? 17.282 -0.525 -1.427 1.00 14.37 97 ALA A N 1
ATOM 687 C CA . ALA A 1 97 ? 17.386 -0.836 -2.863 1.00 15.26 97 ALA A CA 1
ATOM 688 C C . ALA A 1 97 ? 16.167 -1.517 -3.352 1.00 15.26 97 ALA A C 1
ATOM 689 O O . ALA A 1 97 ? 15.837 -1.289 -4.505 1.00 15.88 97 ALA A O 1
ATOM 691 N N . SER A 1 98 ? 15.506 -2.360 -2.636 1.00 14.79 98 SER A N 1
ATOM 692 C CA A SER A 1 98 ? 14.365 -3.103 -3.032 0.50 14.94 98 SER A CA 1
ATOM 693 C CA B SER A 1 98 ? 14.374 -3.076 -3.085 0.50 14.97 98 SER A CA 1
ATOM 694 C C . SER A 1 98 ? 13.133 -2.241 -2.997 1.00 14.54 98 SER A C 1
ATOM 695 O O . SER A 1 98 ? 12.179 -2.447 -3.777 1.00 14.97 98 SER A O 1
ATOM 700 N N . ALA A 1 99 ? 13.053 -1.299 -2.085 1.00 13.84 99 ALA A N 1
ATOM 701 C CA . ALA A 1 99 ? 11.877 -0.474 -1.911 1.00 13.56 99 ALA A CA 1
ATOM 702 C C . ALA A 1 99 ? 11.891 0.734 -2.882 1.00 14.06 99 ALA A C 1
ATOM 703 O O . ALA A 1 99 ? 10.834 1.360 -3.149 1.00 14.21 99 ALA A O 1
ATOM 705 N N . TYR A 1 100 ? 13.013 1.068 -3.431 1.00 14.48 100 TYR A N 1
ATOM 706 C CA . TYR A 1 100 ? 13.221 2.270 -4.270 1.00 15.08 100 TYR A CA 1
ATOM 707 C C . TYR A 1 100 ? 12.425 2.253 -5.577 1.00 15.89 100 TYR A C 1
ATOM 708 O O . TYR A 1 100 ? 12.411 1.240 -6.313 1.00 16.39 100 TYR A O 1
ATOM 717 N N . THR A 1 101 ? 11.809 3.400 -5.826 1.00 16.15 101 THR A N 1
ATOM 718 C CA . THR A 1 101 ? 11.269 3.649 -7.188 1.00 17.19 101 THR A CA 1
ATOM 719 C C . THR A 1 101 ? 11.783 4.910 -7.731 1.00 17.86 101 THR A C 1
ATOM 720 O O . THR A 1 101 ? 11.774 4.998 -8.988 1.00 18.92 101 THR A O 1
ATOM 724 N N . GLY A 1 102 ? 12.154 5.893 -6.921 1.00 17.49 102 GLY A N 1
ATOM 725 C CA . GLY A 1 102 ? 12.613 7.180 -7.395 1.00 18.29 102 GLY A CA 1
ATOM 726 C C . GLY A 1 102 ? 11.567 8.284 -7.258 1.00 18.55 102 GLY A C 1
ATOM 727 O O . GLY A 1 102 ? 11.913 9.437 -7.476 1.00 19.24 102 GLY A O 1
ATOM 728 N N . GLU A 1 103 ? 10.331 7.998 -6.815 1.00 18.66 103 GLU A N 1
ATOM 729 C CA . GLU A 1 103 ? 9.323 9.045 -6.578 1.00 19.66 103 GLU A CA 1
ATOM 730 C C . GLU A 1 103 ? 9.097 9.297 -5.118 1.00 18.07 103 GLU A C 1
ATOM 731 O O . GLU A 1 103 ? 9.368 8.423 -4.308 1.00 16.62 103 GLU A O 1
ATOM 737 N N . ILE A 1 104 ? 8.616 10.496 -4.781 1.00 18.05 104 ILE A N 1
ATOM 738 C CA . ILE A 1 104 ? 8.332 10.855 -3.426 1.00 17.44 104 ILE A CA 1
ATOM 739 C C . ILE A 1 104 ? 7.403 9.828 -2.848 1.00 16.73 104 ILE A C 1
ATOM 740 O O . ILE A 1 104 ? 6.446 9.343 -3.497 1.00 18.02 104 ILE A O 1
ATOM 745 N N . GLY A 1 105 ? 7.629 9.559 -1.585 1.00 15.84 105 GLY A N 1
ATOM 746 C CA . GLY A 1 105 ? 6.876 8.589 -0.851 1.00 15.19 105 GLY A CA 1
ATOM 747 C C . GLY A 1 105 ? 7.453 7.206 -0.885 1.00 14.50 105 GLY A C 1
ATOM 748 O O . GLY A 1 105 ? 6.780 6.249 -0.479 1.00 14.16 105 GLY A O 1
ATOM 749 N N . ASP A 1 106 ? 8.652 6.996 -1.312 1.00 14.41 106 ASP A N 1
ATOM 750 C CA . ASP A 1 106 ? 9.166 5.658 -1.419 1.00 13.98 106 ASP A CA 1
ATOM 751 C C . ASP A 1 106 ? 9.445 5.041 -0.019 1.00 13.09 106 ASP A C 1
ATOM 752 O O . ASP A 1 106 ? 9.530 3.854 0.116 1.00 12.78 106 ASP A O 1
ATOM 757 N N . GLY A 1 107 ? 9.610 5.858 0.988 1.00 12.84 107 GLY A N 1
ATOM 758 C CA . GLY A 1 107 ? 9.741 5.350 2.366 1.00 12.15 107 GLY A CA 1
ATOM 759 C C . GLY A 1 107 ? 10.843 5.964 3.117 1.00 11.98 107 GLY A C 1
ATOM 760 O O . GLY A 1 107 ? 11.670 6.741 2.675 1.00 12.37 107 GLY A O 1
ATOM 761 N N . LYS A 1 108 ? 10.897 5.487 4.364 1.00 11.46 108 LYS A N 1
ATOM 762 C CA A LYS A 1 108 ? 11.973 5.854 5.269 0.50 11.32 108 LYS A CA 1
ATOM 763 C CA B LYS A 1 108 ? 11.941 5.867 5.333 0.50 11.31 108 LYS A CA 1
ATOM 764 C C . LYS A 1 108 ? 12.368 4.629 6.070 1.00 10.85 108 LYS A C 1
ATOM 765 O O . LYS A 1 108 ? 11.583 3.730 6.308 1.00 10.61 108 LYS A O 1
ATOM 776 N N . ILE A 1 109 ? 13.648 4.637 6.459 1.00 10.88 109 ILE A N 1
ATOM 777 C CA . ILE A 1 109 ? 14.237 3.571 7.307 1.00 10.62 109 ILE A CA 1
ATOM 778 C C . ILE A 1 109 ? 14.797 4.297 8.521 1.00 10.67 109 ILE A C 1
ATOM 779 O O . ILE A 1 109 ? 15.594 5.223 8.429 1.00 11.04 109 ILE A O 1
ATOM 784 N N . PHE A 1 110 ? 14.373 3.791 9.672 1.00 10.41 110 PHE A N 1
ATOM 785 C CA . PHE A 1 110 ? 14.841 4.240 11.009 1.00 10.52 110 PHE A CA 1
ATOM 786 C C . PHE A 1 110 ? 15.590 3.060 11.572 1.00 10.50 110 PHE A C 1
ATOM 787 O O . PHE A 1 110 ? 15.167 1.959 11.585 1.00 11.97 110 PHE A O 1
ATOM 795 N N . VAL A 1 111 ? 16.764 3.369 12.143 1.00 10.86 111 VAL A N 1
ATOM 796 C CA . VAL A 1 111 ? 17.612 2.381 12.874 1.00 11.06 111 VAL A CA 1
ATOM 797 C C . VAL A 1 111 ? 17.565 2.762 14.374 1.00 11.23 111 VAL A C 1
ATOM 798 O O . VAL A 1 111 ? 17.849 3.925 14.699 1.00 11.53 111 VAL A O 1
ATOM 802 N N . HIS A 1 112 ? 17.221 1.771 15.212 1.00 11.17 112 HIS A N 1
ATOM 803 C CA . HIS A 1 112 ? 16.996 2.024 16.636 1.00 11.40 112 HIS A CA 1
ATOM 804 C C . HIS A 1 112 ? 17.884 1.026 17.421 1.00 11.85 112 HIS A C 1
ATOM 805 O O . HIS A 1 112 ? 18.017 -0.112 17.065 1.00 11.84 112 HIS A O 1
ATOM 812 N N . PRO A 1 113 ? 18.406 1.449 18.625 1.00 12.39 113 PRO A N 1
ATOM 813 C CA . PRO A 1 113 ? 19.217 0.538 19.383 1.00 12.97 113 PRO A CA 1
ATOM 814 C C . PRO A 1 113 ? 18.391 -0.488 20.138 1.00 12.96 113 PRO A C 1
ATOM 815 O O . PRO A 1 113 ? 17.233 -0.162 20.464 1.00 12.66 113 PRO A O 1
ATOM 819 N N . VAL A 1 114 ? 18.871 -1.713 20.300 1.00 13.36 114 VAL A N 1
ATOM 820 C CA . VAL A 1 114 ? 18.147 -2.744 21.106 1.00 13.58 114 VAL A CA 1
ATOM 821 C C . VAL A 1 114 ? 19.103 -3.156 22.175 1.00 14.52 114 VAL A C 1
ATOM 822 O O . VAL A 1 114 ? 20.253 -3.358 21.916 1.00 14.98 114 VAL A O 1
ATOM 826 N N . ALA A 1 115 ? 18.598 -3.209 23.401 1.00 14.92 115 ALA A N 1
ATOM 827 C CA . ALA A 1 115 ? 19.429 -3.611 24.554 1.00 15.99 115 ALA A CA 1
ATOM 828 C C . ALA A 1 115 ? 19.574 -5.104 24.645 1.00 16.56 115 ALA A C 1
ATOM 829 O O . ALA A 1 115 ? 20.675 -5.557 24.996 1.00 17.84 115 ALA A O 1
ATOM 831 N N . GLU A 1 116 ? 18.522 -5.874 24.477 1.00 16.30 116 GLU A N 1
ATOM 832 C CA . GLU A 1 116 ? 18.556 -7.317 24.693 1.00 17.05 116 GLU A CA 1
ATOM 833 C C . GLU A 1 116 ? 17.586 -8.042 23.763 1.00 16.53 116 GLU A C 1
ATOM 834 O O . GLU A 1 116 ? 16.544 -7.496 23.435 1.00 15.76 116 GLU A O 1
ATOM 840 N N . VAL A 1 117 ? 17.914 -9.270 23.417 1.00 17.14 117 VAL A N 1
ATOM 841 C CA . VAL A 1 117 ? 17.088 -10.229 22.633 1.00 17.05 117 VAL A CA 1
ATOM 842 C C . VAL A 1 117 ? 16.961 -11.521 23.454 1.00 18.28 117 VAL A C 1
ATOM 843 O O . VAL A 1 117 ? 17.971 -12.073 23.858 1.00 19.25 117 VAL A O 1
ATOM 847 N N . VAL A 1 118 ? 15.734 -12.011 23.624 1.00 18.36 118 VAL A N 1
ATOM 848 C CA . VAL A 1 118 ? 15.435 -13.237 24.363 1.00 19.62 118 VAL A CA 1
ATOM 849 C C . VAL A 1 118 ? 14.502 -14.173 23.557 1.00 19.76 118 VAL A C 1
ATOM 850 O O . VAL A 1 118 ? 13.495 -13.749 23.097 1.00 19.01 118 VAL A O 1
ATOM 854 N N . ARG A 1 119 ? 14.923 -15.399 23.337 1.00 20.83 119 ARG A N 1
ATOM 855 C CA . ARG A 1 119 ? 14.150 -16.396 22.644 1.00 21.28 119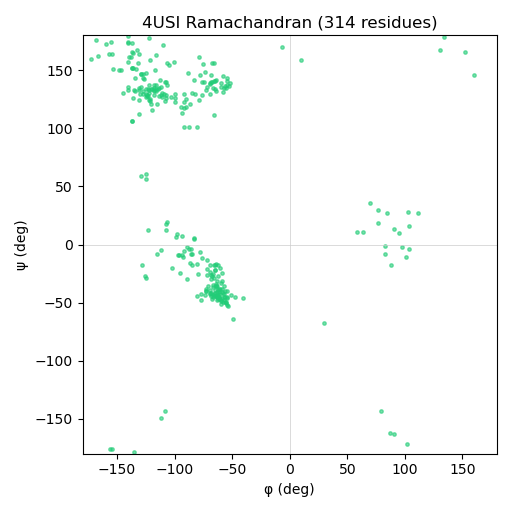 ARG A CA 1
ATOM 856 C C . ARG A 1 119 ? 13.284 -17.047 23.709 1.00 22.33 119 ARG A C 1
ATOM 857 O O . ARG A 1 119 ? 13.766 -17.620 24.700 1.00 23.52 119 ARG A O 1
ATOM 865 N N . ILE A 1 120 ? 11.975 -16.962 23.485 1.00 22.00 120 ILE A N 1
ATOM 866 C CA . ILE A 1 120 ? 10.989 -17.441 24.468 1.00 22.99 120 ILE A CA 1
ATOM 867 C C . ILE A 1 120 ? 11.130 -18.919 24.697 1.00 24.70 120 ILE A C 1
ATOM 868 O O . ILE A 1 120 ? 11.078 -19.360 25.841 1.00 25.87 120 ILE A O 1
ATOM 873 N N . ARG A 1 121 ? 11.243 -19.718 23.659 1.00 25.05 121 ARG A N 1
ATOM 874 C CA . ARG A 1 121 ? 11.230 -21.175 23.796 1.00 26.87 121 ARG A CA 1
ATOM 875 C C . ARG A 1 121 ? 12.348 -21.668 24.752 1.00 28.07 121 ARG A C 1
ATOM 876 O O . ARG A 1 121 ? 12.190 -22.623 25.475 1.00 29.72 121 ARG A O 1
ATOM 884 N N . THR A 1 122 ? 13.479 -20.991 24.698 1.00 27.33 122 THR A N 1
ATOM 885 C CA . THR A 1 122 ? 14.675 -21.526 25.365 1.00 29.11 122 THR A CA 1
ATOM 886 C C . THR A 1 122 ? 15.165 -20.678 26.499 1.00 33.56 122 THR A C 1
ATOM 887 O O . THR A 1 122 ? 16.073 -21.114 27.214 1.00 32.03 122 THR A O 1
ATOM 891 N N . ALA A 1 123 ? 14.618 -19.491 26.690 1.00 32.31 123 ALA A N 1
ATOM 892 C CA . ALA A 1 123 ? 15.267 -18.524 27.596 1.00 53.30 123 ALA A CA 1
ATOM 893 C C . ALA A 1 123 ? 16.686 -18.051 27.123 1.00 50.28 123 ALA A C 1
ATOM 894 O O . ALA A 1 123 ? 17.420 -17.397 27.891 1.00 49.98 123 ALA A O 1
ATOM 896 N N . GLU A 1 124 ? 17.075 -18.373 25.883 1.00 40.14 124 GLU A N 1
ATOM 897 C CA . GLU A 1 124 ? 18.385 -17.949 25.345 1.00 31.49 124 GLU A CA 1
ATOM 898 C C . GLU A 1 124 ? 18.398 -16.426 25.119 1.00 36.97 124 GLU A C 1
ATOM 899 O O . GLU A 1 124 ? 17.478 -15.890 24.480 1.00 31.38 124 GLU A O 1
ATOM 901 N N . THR A 1 125 ? 19.436 -15.754 25.639 1.00 49.20 125 THR A N 1
ATOM 902 C CA . THR A 1 125 ? 19.616 -14.284 25.535 1.00 33.61 125 THR A CA 1
ATOM 903 C C . THR A 1 125 ? 20.791 -13.882 24.587 1.00 48.94 125 THR A C 1
ATOM 904 O O . THR A 1 125 ? 21.517 -14.747 24.092 1.00 51.99 125 THR A O 1
ATOM 908 N N . GLY A 1 126 ? 20.942 -12.585 24.282 1.00 51.19 126 GLY A N 1
ATOM 909 C CA . GLY A 1 126 ? 22.119 -12.088 23.526 1.00 44.18 126 GLY A CA 1
ATOM 910 C C . GLY A 1 126 ? 22.210 -12.610 22.103 1.00 55.98 126 GLY A C 1
ATOM 911 O O . GLY A 1 126 ? 21.213 -13.104 21.559 1.00 45.50 126 GLY A O 1
ATOM 912 N N . ILE B 1 6 ? 16.490 -15.905 33.185 1.00 48.09 6 ILE B N 1
ATOM 913 C CA . ILE B 1 6 ? 16.920 -14.892 32.156 1.00 42.22 6 ILE B CA 1
ATOM 914 C C . ILE B 1 6 ? 17.578 -13.696 32.844 1.00 65.80 6 ILE B C 1
ATOM 915 O O . ILE B 1 6 ? 17.014 -13.116 33.783 1.00 34.52 6 ILE B O 1
ATOM 920 N N . GLN B 1 7 ? 18.804 -13.379 32.425 1.00 42.89 7 GLN B N 1
ATOM 921 C CA . GLN B 1 7 ? 19.447 -12.135 32.848 1.00 30.68 7 GLN B CA 1
ATOM 922 C C . GLN B 1 7 ? 19.665 -11.269 31.630 1.00 46.68 7 GLN B C 1
ATOM 923 O O . GLN B 1 7 ? 20.099 -11.761 30.565 1.00 57.61 7 GLN B O 1
ATOM 929 N N . CYS B 1 8 ? 19.312 -9.991 31.791 1.00 40.76 8 CYS B N 1
ATOM 930 C CA . CYS B 1 8 ? 19.291 -9.028 30.707 1.00 28.32 8 CYS B CA 1
ATOM 931 C C . CYS B 1 8 ? 20.461 -8.049 30.856 1.00 35.81 8 CYS B C 1
ATOM 932 O O . CYS B 1 8 ? 20.635 -7.377 31.883 1.00 31.23 8 CYS B O 1
ATOM 935 N N . ASP B 1 9 ? 21.234 -7.945 29.778 1.00 47.12 9 ASP B N 1
ATOM 936 C CA . ASP B 1 9 ? 22.441 -7.135 29.772 1.00 39.37 9 ASP B CA 1
ATOM 937 C C . ASP B 1 9 ? 22.117 -5.691 29.392 1.00 28.04 9 ASP B C 1
ATOM 938 O O . ASP B 1 9 ? 21.874 -5.401 28.191 1.00 32.22 9 ASP B O 1
ATOM 943 N N . LEU B 1 10 ? 22.049 -4.791 30.391 1.00 27.66 10 LEU B N 1
ATOM 944 C CA . LEU B 1 10 ? 21.737 -3.362 30.127 1.00 18.29 10 LEU B CA 1
ATOM 945 C C . LEU B 1 10 ? 22.950 -2.482 30.297 1.00 20.26 10 LEU B C 1
ATOM 946 O O . LEU B 1 10 ? 22.816 -1.236 30.347 1.00 21.46 10 LEU B O 1
ATOM 951 N N . SER B 1 11 ? 24.147 -3.076 30.385 1.00 25.00 11 SER B N 1
ATOM 952 C CA . SER B 1 11 ? 25.366 -2.312 30.594 1.00 23.87 11 SER B CA 1
ATOM 953 C C . SER B 1 11 ? 25.723 -1.273 29.503 1.00 22.45 11 SER B C 1
ATOM 954 O O . SER B 1 11 ? 26.459 -0.308 29.800 1.00 22.74 11 SER B O 1
ATOM 957 N N . ALA B 1 12 ? 25.170 -1.427 28.300 1.00 22.28 12 ALA B N 1
ATOM 958 C CA . ALA B 1 12 ? 25.453 -0.462 27.246 1.00 23.38 12 ALA B CA 1
ATOM 959 C C . ALA B 1 12 ? 24.705 0.831 27.344 1.00 21.01 12 ALA B C 1
ATOM 960 O O . ALA B 1 12 ? 24.765 1.644 26.410 1.00 23.37 12 ALA B O 1
ATOM 962 N N . PHE B 1 13 ? 23.762 0.899 28.322 1.00 18.83 13 PHE B N 1
ATOM 963 C CA . PHE B 1 13 ? 22.876 2.016 28.491 1.00 18.09 13 PHE B CA 1
ATOM 964 C C . PHE B 1 13 ? 22.965 2.577 29.882 1.00 18.30 13 PHE B C 1
ATOM 965 O O . PHE B 1 13 ? 21.960 2.639 30.577 1.00 17.57 13 PHE B O 1
ATOM 973 N N . PRO B 1 14 ? 24.163 3.035 30.215 1.00 19.42 14 PRO B N 1
ATOM 974 C CA . PRO B 1 14 ? 24.236 3.581 31.560 1.00 20.29 14 PRO B CA 1
ATOM 975 C C . PRO B 1 14 ? 23.423 4.866 31.674 1.00 20.40 14 PRO B C 1
ATOM 976 O O . PRO B 1 14 ? 23.276 5.633 30.708 1.00 22.53 14 PRO B O 1
ATOM 980 N N . GLY B 1 15 ? 22.734 4.996 32.810 1.00 20.81 15 GLY B N 1
ATOM 981 C CA . GLY B 1 15 ? 21.948 6.211 33.038 1.00 24.20 15 GLY B CA 1
ATOM 982 C C . GLY B 1 15 ? 20.570 6.206 32.378 1.00 18.00 15 GLY B C 1
ATOM 983 O O . GLY B 1 15 ? 19.667 7.074 32.669 1.00 23.73 15 GLY B O 1
ATOM 984 N N . VAL B 1 16 ? 20.247 5.133 31.651 1.00 17.02 16 VAL B N 1
ATOM 985 C CA . VAL B 1 16 ? 18.902 4.972 31.109 1.00 16.08 16 VAL B CA 1
ATOM 986 C C . VAL B 1 16 ? 18.003 4.389 32.213 1.00 15.66 16 VAL B C 1
ATOM 987 O O . VAL B 1 16 ? 18.246 3.299 32.754 1.00 15.65 16 VAL B O 1
ATOM 991 N N . LYS B 1 17 ? 16.871 5.028 32.428 1.00 15.36 17 LYS B N 1
ATOM 992 C CA . LYS B 1 17 ? 16.038 4.671 33.528 1.00 15.21 17 LYS B CA 1
ATOM 993 C C . LYS B 1 17 ? 14.827 3.833 33.201 1.00 14.41 17 LYS B C 1
ATOM 994 O O . LYS B 1 17 ? 14.286 3.142 34.008 1.00 14.77 17 LYS B O 1
ATOM 1000 N N . PHE B 1 18 ? 14.405 3.835 31.929 1.00 13.95 18 PHE B N 1
ATOM 1001 C CA . PHE B 1 18 ? 13.197 3.126 31.476 1.00 13.29 18 PHE B CA 1
ATOM 1002 C C . PHE B 1 18 ? 13.574 2.275 30.279 1.00 12.95 18 PHE B C 1
ATOM 1003 O O . PHE B 1 18 ? 14.368 2.671 29.488 1.00 13.20 18 PHE B O 1
ATOM 1011 N N . PHE B 1 19 ? 12.898 1.124 30.175 1.00 12.47 19 PHE B N 1
ATOM 1012 C CA . PHE B 1 19 ? 13.031 0.248 28.972 1.00 12.21 19 PHE B CA 1
ATOM 1013 C C . PHE B 1 19 ? 11.662 -0.233 28.592 1.00 11.72 19 PHE B C 1
ATOM 1014 O O . PHE B 1 19 ? 10.778 -0.468 29.390 1.00 11.57 19 PHE B O 1
ATOM 1022 N N . ARG B 1 20 ? 11.596 -0.489 27.275 1.00 11.62 20 ARG B N 1
ATOM 1023 C CA . ARG B 1 20 ? 10.390 -1.050 26.718 1.00 11.27 20 ARG B CA 1
ATOM 1024 C C . ARG B 1 20 ? 10.626 -2.539 26.466 1.00 11.16 20 ARG B C 1
ATOM 1025 O O . ARG B 1 20 ? 11.637 -2.903 25.769 1.00 11.44 20 ARG B O 1
ATOM 1033 N N . ILE B 1 21 ? 9.777 -3.400 26.970 1.00 10.92 21 ILE B N 1
ATOM 1034 C CA . ILE B 1 21 ? 9.827 -4.804 26.728 1.00 10.91 21 ILE B CA 1
ATOM 1035 C C . ILE B 1 21 ? 8.766 -5.040 25.623 1.00 10.75 21 ILE B C 1
ATOM 1036 O O . ILE B 1 21 ? 7.575 -4.752 25.828 1.00 10.59 21 ILE B O 1
ATOM 1041 N N . GLU B 1 22 ? 9.255 -5.620 24.533 1.00 10.96 22 GLU B N 1
ATOM 1042 C CA . GLU B 1 22 ? 8.368 -5.910 23.370 1.00 10.97 22 GLU B CA 1
ATOM 1043 C C . GLU B 1 22 ? 8.398 -7.403 23.159 1.00 11.13 22 GLU B C 1
ATOM 1044 O O . GLU B 1 22 ? 9.452 -7.968 22.876 1.00 11.61 22 GLU B O 1
ATOM 1050 N N . ALA B 1 23 ? 7.263 -8.064 23.341 1.00 10.99 23 ALA B N 1
ATOM 1051 C CA . ALA B 1 23 ? 7.185 -9.500 23.198 1.00 11.22 23 ALA B CA 1
ATOM 1052 C C . ALA B 1 23 ? 6.278 -9.812 22.007 1.00 11.40 23 ALA B C 1
ATOM 1053 O O . ALA B 1 23 ? 5.141 -9.273 21.955 1.00 11.23 23 ALA B O 1
ATOM 1055 N N . ILE B 1 24 ? 6.756 -10.717 21.203 1.00 11.87 24 ILE B N 1
ATOM 1056 C CA . ILE B 1 24 ? 6.031 -11.138 19.989 1.00 12.23 24 ILE B CA 1
ATOM 1057 C C . ILE B 1 24 ? 5.828 -12.639 20.156 1.00 14.19 24 ILE B C 1
ATOM 1058 O O . ILE B 1 24 ? 6.862 -13.381 20.275 1.00 17.39 24 ILE B O 1
ATOM 1063 N N . PHE B 1 25 ? 4.593 -13.135 20.115 1.00 12.65 25 PHE B N 1
ATOM 1064 C CA . PHE B 1 25 ? 4.372 -14.511 20.534 1.00 12.95 25 PHE B CA 1
ATOM 1065 C C . PHE B 1 25 ? 3.091 -15.045 19.871 1.00 13.23 25 PHE B C 1
ATOM 1066 O O . PHE B 1 25 ? 2.390 -14.390 19.089 1.00 13.26 25 PHE B O 1
ATOM 1074 N N . ARG B 1 26 ? 2.749 -16.255 20.252 1.00 13.59 26 ARG B N 1
ATOM 1075 C CA . ARG B 1 26 ? 1.604 -16.949 19.598 1.00 14.09 26 ARG B CA 1
ATOM 1076 C C . ARG B 1 26 ? 0.299 -16.265 19.970 1.00 13.77 26 ARG B C 1
ATOM 1077 O O . ARG B 1 26 ? 0.086 -16.056 21.113 1.00 13.40 26 ARG B O 1
ATOM 1085 N N . PRO B 1 27 ? -0.646 -16.066 19.018 1.00 14.14 27 PRO B N 1
ATOM 1086 C CA . PRO B 1 27 ? -1.849 -15.384 19.372 1.00 14.03 27 PRO B CA 1
ATOM 1087 C C . PRO B 1 27 ? -2.623 -16.088 20.494 1.00 14.12 27 PRO B C 1
ATOM 1088 O O . PRO B 1 27 ? -3.184 -15.418 21.383 1.00 13.87 27 PRO B O 1
ATOM 1092 N N . TRP B 1 28 ? -2.681 -17.393 20.514 1.00 14.60 28 TRP B N 1
ATOM 1093 C CA . TRP B 1 28 ? -3.462 -18.055 21.522 1.00 14.84 28 TRP B CA 1
ATOM 1094 C C . TRP B 1 28 ? -2.957 -17.870 22.949 1.00 14.37 28 TRP B C 1
ATOM 1095 O O . TRP B 1 28 ? -3.698 -18.064 23.928 1.00 14.56 28 TRP B O 1
ATOM 1106 N N . ARG B 1 29 ? -1.687 -17.448 23.077 1.00 13.86 29 ARG B N 1
ATOM 1107 C CA . ARG B 1 29 ? -1.136 -17.200 24.403 1.00 13.51 29 ARG B CA 1
ATOM 1108 C C . ARG B 1 29 ? -1.400 -15.821 24.869 1.00 13.01 29 ARG B C 1
ATOM 1109 O O . ARG B 1 29 ? -1.147 -15.534 26.052 1.00 12.84 29 ARG B O 1
ATOM 1117 N N . LEU B 1 30 ? -1.987 -14.931 24.128 1.00 12.93 30 LEU B N 1
ATOM 1118 C CA . LEU B 1 30 ? -2.212 -13.552 24.545 1.00 12.62 30 LEU B CA 1
ATOM 1119 C C . LEU B 1 30 ? -3.009 -13.489 25.866 1.00 12.84 30 LEU B C 1
ATOM 1120 O O . LEU B 1 30 ? -2.562 -12.821 26.751 1.00 12.57 30 LEU B O 1
ATOM 1125 N N . PRO B 1 31 ? -4.114 -14.180 26.008 1.00 13.42 31 PRO B N 1
ATOM 1126 C CA . PRO B 1 31 ? -4.871 -14.068 27.251 1.00 13.80 31 PRO B CA 1
ATOM 1127 C C . PRO B 1 31 ? -4.033 -14.587 28.403 1.00 13.67 31 PRO B C 1
ATOM 1128 O O . PRO B 1 31 ? -4.194 -14.053 29.532 1.00 13.81 31 PRO B O 1
ATOM 1132 N N . PHE B 1 32 ? -3.162 -15.558 28.173 1.00 13.57 32 PHE B N 1
ATOM 1133 C CA . PHE B 1 32 ? -2.303 -16.101 29.288 1.00 13.64 32 PHE B CA 1
ATOM 1134 C C . PHE B 1 32 ? -1.298 -15.082 29.711 1.00 13.11 32 PHE B C 1
ATOM 1135 O O . PHE B 1 32 ? -1.099 -14.818 30.920 1.00 13.25 32 PHE B O 1
ATOM 1143 N N . VAL B 1 33 ? -0.687 -14.418 28.810 1.00 12.60 33 VAL B N 1
ATOM 1144 C CA . VAL B 1 33 ? 0.348 -13.397 29.074 1.00 12.14 33 VAL B CA 1
ATOM 1145 C C . VAL B 1 33 ? -0.303 -12.228 29.753 1.00 12.13 33 VAL B C 1
ATOM 1146 O O . VAL B 1 33 ? 0.178 -11.727 30.778 1.00 12.15 33 VAL B O 1
ATOM 1150 N N . ILE B 1 34 ? -1.419 -11.761 29.272 1.00 12.28 34 ILE B N 1
ATOM 1151 C CA . ILE B 1 34 ? -2.075 -10.601 29.857 1.00 12.48 34 ILE B CA 1
ATOM 1152 C C . ILE B 1 34 ? -2.514 -10.953 31.258 1.00 13.02 34 ILE B C 1
ATOM 1153 O O . ILE B 1 34 ? -2.298 -10.127 32.216 1.00 13.15 34 ILE B O 1
ATOM 1158 N N . ASP B 1 35 ? -3.053 -12.153 31.464 1.00 13.45 35 ASP B N 1
ATOM 1159 C CA . ASP B 1 35 ? -3.497 -12.548 32.882 1.00 14.17 35 ASP B CA 1
ATOM 1160 C C . ASP B 1 35 ? -2.332 -12.579 33.838 1.00 14.07 35 ASP B C 1
ATOM 1161 O O . ASP B 1 35 ? -2.433 -12.072 34.985 1.00 14.53 35 ASP B O 1
ATOM 1166 N N . THR B 1 36 ? -1.210 -13.118 33.439 1.00 13.64 36 THR B N 1
ATOM 1167 C CA . THR B 1 36 ? -0.064 -13.241 34.309 1.00 13.72 36 THR B CA 1
ATOM 1168 C C . THR B 1 36 ? 0.413 -11.832 34.595 1.00 13.42 36 THR B C 1
ATOM 1169 O O . THR B 1 36 ? 0.733 -11.534 35.792 1.00 13.85 36 THR B O 1
ATOM 1173 N N . LEU B 1 37 ? 0.507 -10.908 33.682 1.00 12.85 37 LEU B N 1
ATOM 1174 C CA . LEU B 1 37 ? 1.012 -9.579 33.942 1.00 12.67 37 LEU B CA 1
ATOM 1175 C C . LEU B 1 37 ? 0.078 -8.774 34.792 1.00 13.22 37 LEU B C 1
ATOM 1176 O O . LEU B 1 37 ? 0.486 -8.089 35.746 1.00 13.52 37 LEU B O 1
ATOM 1181 N N . SER B 1 38 ? -1.199 -8.895 34.569 1.00 13.56 38 SER B N 1
ATOM 1182 C CA . SER B 1 38 ? -2.212 -8.189 35.312 1.00 14.52 38 SER B CA 1
ATOM 1183 C C . SER B 1 38 ? -2.220 -8.625 36.763 1.00 15.07 38 SER B C 1
ATOM 1184 O O . SER B 1 38 ? -2.215 -7.804 37.716 1.00 16.78 38 SER B O 1
ATOM 1187 N N . LYS B 1 39 ? -2.137 -9.949 36.961 1.00 15.20 39 LYS B N 1
ATOM 1188 C CA . LYS B 1 39 ? -2.053 -10.478 38.295 1.00 16.01 39 LYS B CA 1
ATOM 1189 C C . LYS B 1 39 ? -0.852 -10.122 39.080 1.00 16.03 39 LYS B C 1
ATOM 1190 O O . LYS B 1 39 ? -0.883 -10.086 40.342 1.00 18.14 39 LYS B O 1
ATOM 1196 N N . TYR B 1 40 ? 0.245 -9.991 38.455 1.00 15.26 40 TYR B N 1
ATOM 1197 C CA A TYR B 1 40 ? 1.494 -9.543 39.081 0.50 15.30 40 TYR B CA 1
ATOM 1198 C CA B TYR B 1 40 ? 1.460 -9.677 39.164 0.50 15.37 40 TYR B CA 1
ATOM 1199 C C . TYR B 1 40 ? 1.535 -8.132 39.362 1.00 15.36 40 TYR B C 1
ATOM 1200 O O . TYR B 1 40 ? 2.513 -7.671 40.015 1.00 20.54 40 TYR B O 1
ATOM 1217 N N . GLY B 1 41 ? 0.583 -7.324 38.906 1.00 15.31 41 GLY B N 1
ATOM 1218 C CA . GLY B 1 41 ? 0.606 -5.866 39.019 1.00 15.43 41 GLY B CA 1
ATOM 1219 C C . GLY B 1 41 ? 1.322 -4.998 38.018 1.00 14.65 41 GLY B C 1
ATOM 1220 O O . GLY B 1 41 ? 1.854 -3.860 38.256 1.00 16.48 41 GLY B O 1
ATOM 1221 N N . ILE B 1 42 ? 1.454 -5.491 36.785 1.00 13.85 42 ILE B N 1
ATOM 1222 C CA . ILE B 1 42 ? 2.020 -4.748 35.734 1.00 13.33 42 ILE B CA 1
ATOM 1223 C C . ILE B 1 42 ? 0.912 -4.161 34.872 1.00 14.76 42 ILE B C 1
ATOM 1224 O O . ILE B 1 42 ? 0.034 -4.955 34.470 1.00 21.03 42 ILE B O 1
ATOM 1229 N N . ARG B 1 43 ? 0.975 -2.871 34.616 1.00 13.35 43 ARG B N 1
ATOM 1230 C CA . ARG B 1 43 ? -0.025 -2.129 33.836 1.00 13.61 43 ARG B CA 1
ATOM 1231 C C . ARG B 1 43 ? 0.614 -1.454 32.669 1.00 13.12 43 ARG B C 1
ATOM 1232 O O . ARG B 1 43 ? 1.805 -1.531 32.473 1.00 14.50 43 ARG B O 1
ATOM 1240 N N . GLY B 1 44 ? -0.182 -0.789 31.867 1.00 14.20 44 GLY B N 1
ATOM 1241 C CA . GLY B 1 44 ? 0.376 -0.138 30.657 1.00 13.31 44 GLY B CA 1
ATOM 1242 C C . GLY B 1 44 ? 0.704 -1.015 29.458 1.00 12.45 44 GLY B C 1
ATOM 1243 O O . GLY B 1 44 ? 1.557 -0.644 28.675 1.00 16.17 44 GLY B O 1
ATOM 1244 N N . LEU B 1 45 ? 0.150 -2.189 29.420 1.00 12.31 45 LEU B N 1
ATOM 1245 C CA . LEU B 1 45 ? 0.261 -3.117 28.320 1.00 12.41 45 LEU B CA 1
ATOM 1246 C C . LEU B 1 45 ? -0.415 -2.500 27.082 1.00 12.22 45 LEU B C 1
ATOM 1247 O O . LEU B 1 45 ? -1.574 -2.073 27.110 1.00 12.87 45 LEU B O 1
ATOM 1252 N N . THR B 1 46 ? 0.304 -2.557 25.925 1.00 11.91 46 THR B N 1
ATOM 1253 C CA . THR B 1 46 ? -0.220 -2.176 24.625 1.00 12.28 46 THR B CA 1
ATOM 1254 C C . THR B 1 46 ? -0.055 -3.368 23.667 1.00 12.02 46 THR B C 1
ATOM 1255 O O . THR B 1 46 ? 1.059 -3.893 23.569 1.00 11.56 46 THR B O 1
ATOM 1259 N N . ASN B 1 47 ? -1.156 -3.749 23.020 1.00 12.46 47 ASN B N 1
ATOM 1260 C CA . ASN B 1 47 ? -1.192 -4.917 22.147 1.00 12.40 47 ASN B CA 1
ATOM 1261 C C . ASN B 1 47 ? -1.370 -4.479 20.670 1.00 12.92 47 ASN B C 1
ATOM 1262 O O . ASN B 1 47 ? -2.169 -3.596 20.376 1.00 13.57 47 ASN B O 1
ATOM 1267 N N . THR B 1 48 ? -0.575 -5.110 19.791 1.00 12.77 48 THR B N 1
ATOM 1268 C CA . THR B 1 48 ? -0.756 -4.867 18.308 1.00 13.42 48 THR B CA 1
ATOM 1269 C C . THR B 1 48 ? -0.721 -6.254 17.712 1.00 13.46 48 THR B C 1
ATOM 1270 O O . THR B 1 48 ? 0.200 -7.001 17.979 1.00 13.01 48 THR B O 1
ATOM 1274 N N . PRO B 1 49 ? -1.665 -6.626 16.838 1.00 14.16 49 PRO B N 1
ATOM 1275 C CA . PRO B 1 49 ? -1.457 -7.861 16.037 1.00 14.38 49 PRO B CA 1
ATOM 1276 C C . PRO B 1 49 ? -0.438 -7.595 14.903 1.00 14.70 49 PRO B C 1
ATOM 1277 O O . PRO B 1 49 ? -0.435 -6.489 14.376 1.00 18.59 49 PRO B O 1
ATOM 1281 N N . VAL B 1 50 ? 0.444 -8.571 14.656 1.00 14.61 50 VAL B N 1
ATOM 1282 C CA . VAL B 1 50 ? 1.516 -8.428 13.641 1.00 15.04 50 VAL B CA 1
ATOM 1283 C C . VAL B 1 50 ? 1.646 -9.759 12.918 1.00 15.58 50 VAL B C 1
ATOM 1284 O O . VAL B 1 50 ? 0.923 -10.742 13.207 1.00 15.59 50 VAL B O 1
ATOM 1288 N N . LYS B 1 51 ? 2.481 -9.787 11.873 1.00 16.26 51 LYS B N 1
ATOM 1289 C CA . LYS B 1 51 ? 2.799 -10.991 11.137 1.00 18.72 51 LYS B CA 1
ATOM 1290 C C . LYS B 1 51 ? 4.335 -11.173 11.066 1.00 19.30 51 LYS B C 1
ATOM 1291 O O . LYS B 1 51 ? 5.027 -10.145 11.024 1.00 19.63 51 LYS B O 1
ATOM 1297 N N . GLY B 1 52 ? 4.893 -12.427 11.149 1.00 17.38 52 GLY B N 1
ATOM 1298 C CA . GLY B 1 52 ? 6.391 -12.539 11.218 1.00 17.61 52 GLY B CA 1
ATOM 1299 C C . GLY B 1 52 ? 7.095 -13.831 10.853 1.00 20.31 52 GLY B C 1
ATOM 1300 O O . GLY B 1 52 ? 6.482 -14.815 10.564 1.00 22.98 52 GLY B O 1
ATOM 1301 N N . VAL B 1 53 ? 8.430 -13.798 10.803 1.00 20.2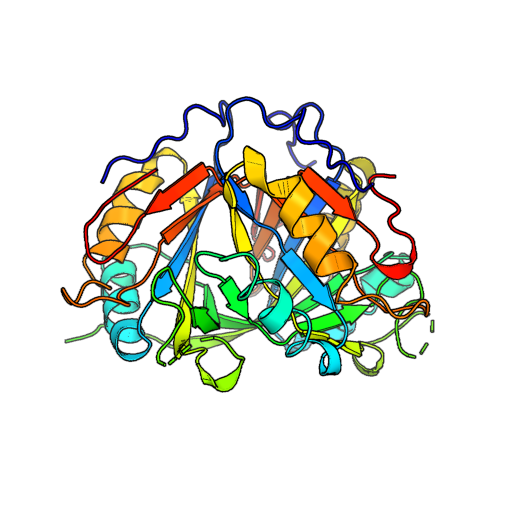6 53 VAL B N 1
ATOM 1302 C CA . VAL B 1 53 ? 9.224 -15.030 10.719 1.00 25.27 53 VAL B CA 1
ATOM 1303 C C . VAL B 1 53 ? 10.404 -14.878 11.711 1.00 23.09 53 VAL B C 1
ATOM 1304 O O . VAL B 1 53 ? 10.816 -13.745 12.082 1.00 26.20 53 VAL B O 1
ATOM 1308 N N . GLY B 1 54 ? 10.862 -16.040 12.194 1.00 21.58 54 GLY B N 1
ATOM 1309 C CA . GLY B 1 54 ? 12.099 -16.109 12.963 1.00 22.03 54 GLY B CA 1
ATOM 1310 C C . GLY B 1 54 ? 13.093 -16.848 12.128 1.00 23.30 54 GLY B C 1
ATOM 1311 O O . GLY B 1 54 ? 13.078 -16.811 10.856 1.00 24.48 54 GLY B O 1
ATOM 1312 N N . VAL B 1 55 ? 13.993 -17.552 12.819 1.00 27.25 55 VAL B N 1
ATOM 1313 C CA . VAL B 1 55 ? 15.137 -18.179 12.161 1.00 28.99 55 VAL B CA 1
ATOM 1314 C C . VAL B 1 55 ? 14.782 -19.357 11.248 1.00 31.77 55 VAL B C 1
ATOM 1315 O O . VAL B 1 55 ? 15.557 -19.746 10.344 1.00 34.51 55 VAL B O 1
ATOM 1319 N N . GLN B 1 56 ? 13.580 -19.915 11.411 1.00 32.92 56 GLN B N 1
ATOM 1320 C CA . GLN B 1 56 ? 13.151 -21.003 10.515 1.00 37.85 56 GLN B CA 1
ATOM 1321 C C . GLN B 1 56 ? 12.423 -20.532 9.233 1.00 30.16 56 GLN B C 1
ATOM 1322 O O . GLN B 1 56 ? 12.012 -21.363 8.412 1.00 30.29 56 GLN B O 1
ATOM 1328 N N . GLY B 1 57 ? 12.220 -19.219 9.100 1.00 33.28 57 GLY B N 1
ATOM 1329 C CA . GLY B 1 57 ? 11.703 -18.668 7.840 1.00 31.19 57 GLY B CA 1
ATOM 1330 C C . GLY B 1 57 ? 10.243 -19.026 7.564 1.00 29.87 57 GLY B C 1
ATOM 1331 O O . GLY B 1 57 ? 9.881 -19.259 6.408 1.00 30.09 57 GLY B O 1
ATOM 1332 N N . GLY B 1 58 ? 9.435 -19.078 8.634 1.00 34.03 58 GLY B N 1
ATOM 1333 C CA . GLY B 1 58 ? 7.954 -19.182 8.520 1.00 33.03 58 GLY B CA 1
ATOM 1334 C C . GLY B 1 58 ? 7.264 -20.546 8.391 1.00 57.52 58 GLY B C 1
ATOM 1335 O O . GLY B 1 58 ? 7.838 -21.593 8.687 1.00 39.24 58 GLY B O 1
ATOM 1336 N N . SER B 1 59 ? 6.011 -20.516 7.932 1.00 43.05 59 SER B N 1
ATOM 1337 C CA . SER B 1 59 ? 5.167 -21.709 7.879 1.00 58.40 59 SER B CA 1
ATOM 1338 C C . SER B 1 59 ? 5.282 -22.360 6.497 1.00 74.38 59 SER B C 1
ATOM 1339 O O . SER B 1 59 ? 4.469 -23.205 6.123 1.00 76.50 59 SER B O 1
ATOM 1342 N N . PHE B 1 68 ? 11.836 -17.918 1.951 1.00 44.79 68 PHE B N 1
ATOM 1343 C CA . PHE B 1 68 ? 10.457 -17.550 2.349 1.00 37.16 68 PHE B CA 1
ATOM 1344 C C . PHE B 1 68 ? 9.906 -16.289 1.662 1.00 41.07 68 PHE B C 1
ATOM 1345 O O . PHE B 1 68 ? 10.651 -15.457 1.170 1.00 35.67 68 PHE B O 1
ATOM 1353 N N . GLY B 1 69 ? 8.580 -16.152 1.719 1.00 36.90 69 GLY B N 1
ATOM 1354 C CA . GLY B 1 69 ? 7.801 -15.161 0.951 1.00 32.20 69 GLY B CA 1
ATOM 1355 C C . GLY B 1 69 ? 6.729 -14.656 1.916 1.00 32.50 69 GLY B C 1
ATOM 1356 O O . GLY B 1 69 ? 6.597 -15.173 3.000 1.00 30.09 69 GLY B O 1
ATOM 1357 N N . PRO B 1 70 ? 5.944 -13.649 1.518 1.00 31.38 70 PRO B N 1
ATOM 1358 C CA . PRO B 1 70 ? 4.896 -13.094 2.414 1.00 31.40 70 PRO B CA 1
ATOM 1359 C C . PRO B 1 70 ? 3.826 -14.078 2.888 1.00 31.12 70 PRO B C 1
ATOM 1360 O O . PRO B 1 70 ? 3.259 -13.861 3.969 1.00 30.21 70 PRO B O 1
ATOM 1364 N N . SER B 1 71 ? 3.590 -15.138 2.137 1.00 32.93 71 SER B N 1
ATOM 1365 C CA . SER B 1 71 ? 2.606 -16.152 2.546 1.00 33.06 71 SER B CA 1
ATOM 1366 C C . SER B 1 71 ? 3.123 -17.077 3.651 1.00 34.80 71 SER B C 1
ATOM 1367 O O . SER B 1 71 ? 2.328 -17.807 4.211 1.00 35.15 71 SER B O 1
ATOM 1370 N N . ASN B 1 72 ? 4.428 -17.037 3.948 1.00 28.80 72 ASN B N 1
ATOM 1371 C CA . ASN B 1 72 ? 5.010 -17.821 5.023 1.00 30.22 72 ASN B CA 1
ATOM 1372 C C . ASN B 1 72 ? 5.048 -17.052 6.302 1.00 26.45 72 ASN B C 1
ATOM 1373 O O . ASN B 1 72 ? 5.335 -17.625 7.323 1.00 29.63 72 ASN B O 1
ATOM 1378 N N . LEU B 1 73 ? 4.776 -15.748 6.294 1.00 24.91 73 LEU B N 1
ATOM 1379 C CA . LEU B 1 73 ? 4.671 -14.976 7.539 1.00 23.37 73 LEU B CA 1
ATOM 1380 C C . LEU B 1 73 ? 3.531 -15.585 8.409 1.00 22.87 73 LEU B C 1
ATOM 1381 O O . LEU B 1 73 ? 2.474 -15.937 7.844 1.00 29.34 73 LEU B O 1
ATOM 1386 N N . VAL B 1 74 ? 3.777 -15.680 9.704 1.00 21.34 74 VAL B N 1
ATOM 1387 C CA . VAL B 1 74 ? 2.895 -16.324 10.690 1.00 20.24 74 VAL B CA 1
ATOM 1388 C C . VAL B 1 74 ? 2.247 -15.184 11.530 1.00 19.83 74 VAL B C 1
ATOM 1389 O O . VAL B 1 74 ? 2.966 -14.296 11.982 1.00 20.66 74 VAL B O 1
ATOM 1393 N N . ASP B 1 75 ? 0.870 -15.185 11.663 1.00 21.38 75 ASP B N 1
ATOM 1394 C CA . ASP B 1 75 ? 0.225 -14.224 12.677 1.00 16.74 75 ASP B CA 1
ATOM 1395 C C . ASP B 1 75 ? 0.790 -14.419 14.015 1.00 15.86 75 ASP B C 1
ATOM 1396 O O . ASP B 1 75 ? 0.930 -15.546 14.513 1.00 17.22 75 ASP B O 1
ATOM 1401 N N . LYS B 1 76 ? 1.096 -13.288 14.643 1.00 15.14 76 LYS B N 1
ATOM 1402 C CA . LYS B 1 76 ? 1.586 -13.229 15.984 1.00 14.34 76 LYS B CA 1
ATOM 1403 C C . LYS B 1 76 ? 0.880 -12.068 16.726 1.00 13.77 76 LYS B C 1
ATOM 1404 O O . LYS B 1 76 ? 0.292 -11.173 16.144 1.00 14.01 76 LYS B O 1
ATOM 1410 N N . GLU B 1 77 ? 1.010 -12.085 18.019 1.00 13.17 77 GLU B N 1
ATOM 1411 C CA . GLU B 1 77 ? 0.532 -10.985 18.856 1.00 12.73 77 GLU B CA 1
ATOM 1412 C C . GLU B 1 77 ? 1.733 -10.350 19.442 1.00 12.25 77 GLU B C 1
ATOM 1413 O O . GLU B 1 77 ? 2.633 -11.044 19.902 1.00 12.12 77 GLU B O 1
ATOM 1419 N N . LYS B 1 78 ? 1.725 -9.033 19.548 1.00 12.09 78 LYS B N 1
ATOM 1420 C CA . LYS B 1 78 ? 2.834 -8.221 20.154 1.00 11.70 78 LYS B CA 1
ATOM 1421 C C . LYS B 1 78 ? 2.263 -7.529 21.389 1.00 11.40 78 LYS B C 1
ATOM 1422 O O . LYS B 1 78 ? 1.102 -6.998 21.388 1.00 11.63 78 LYS B O 1
ATOM 1428 N N . LEU B 1 79 ? 3.052 -7.546 22.404 1.00 11.06 79 LEU B N 1
ATOM 1429 C CA . LEU B 1 79 ? 2.752 -6.768 23.591 1.00 10.89 79 LEU B CA 1
ATOM 1430 C C . LEU B 1 79 ? 3.959 -5.889 23.963 1.00 10.72 79 LEU B C 1
ATOM 1431 O O . LEU B 1 79 ? 5.040 -6.370 23.976 1.00 10.80 79 LEU B O 1
ATOM 1436 N N . ASP B 1 80 ? 3.720 -4.633 24.227 1.00 10.80 80 ASP B N 1
ATOM 1437 C CA . ASP B 1 80 ? 4.790 -3.640 24.595 1.00 10.76 80 ASP B CA 1
ATOM 1438 C C . ASP B 1 80 ? 4.414 -3.181 26.014 1.00 10.77 80 ASP B C 1
ATOM 1439 O O . ASP B 1 80 ? 3.253 -2.856 26.316 1.00 11.00 80 ASP B O 1
ATOM 1444 N N . ILE B 1 81 ? 5.448 -3.142 26.861 1.00 10.67 81 ILE B N 1
ATOM 1445 C CA . ILE B 1 81 ? 5.306 -2.679 28.225 1.00 10.81 81 ILE B CA 1
ATOM 1446 C C . ILE B 1 81 ? 6.579 -1.855 28.533 1.00 10.91 81 ILE B C 1
ATOM 1447 O O . ILE B 1 81 ? 7.694 -2.320 28.420 1.00 11.49 81 ILE B O 1
ATOM 1452 N N . VAL B 1 82 ? 6.420 -0.682 29.113 1.00 11.22 82 VAL B N 1
ATOM 1453 C CA . VAL B 1 82 ? 7.476 0.122 29.582 1.00 11.43 82 VAL B CA 1
ATOM 1454 C C . VAL B 1 82 ? 7.630 -0.051 31.109 1.00 11.66 82 VAL B C 1
ATOM 1455 O O . VAL B 1 82 ? 6.660 0.063 31.843 1.00 11.90 82 VAL B O 1
ATOM 1459 N N . VAL B 1 83 ? 8.858 -0.391 31.532 1.00 11.72 83 VAL B N 1
ATOM 1460 C CA . VAL B 1 83 ? 9.165 -0.653 32.993 1.00 12.09 83 VAL B CA 1
ATOM 1461 C C . VAL B 1 83 ? 10.439 0.131 33.255 1.00 12.47 83 VAL B C 1
ATOM 1462 O O . VAL B 1 83 ? 11.176 0.567 32.434 1.00 12.43 83 VAL B O 1
ATOM 1466 N N . SER B 1 84 ? 10.738 0.242 34.571 1.00 13.00 84 SER B N 1
ATOM 1467 C CA . SER B 1 84 ? 12.059 0.779 34.951 1.00 13.50 84 SER B CA 1
ATOM 1468 C C . SER B 1 84 ? 13.147 -0.218 34.832 1.00 13.57 84 SER B C 1
ATOM 1469 O O . SER B 1 84 ? 12.931 -1.408 34.715 1.00 13.34 84 SER B O 1
ATOM 1472 N N . ARG B 1 85 ? 14.386 0.287 34.777 1.00 14.03 85 ARG B N 1
ATOM 1473 C CA . ARG B 1 85 ? 15.514 -0.545 34.662 1.00 14.36 85 ARG B CA 1
ATOM 1474 C C . ARG B 1 85 ? 15.537 -1.716 35.626 1.00 14.70 85 ARG B C 1
ATOM 1475 O O . ARG B 1 85 ? 15.834 -2.828 35.300 1.00 14.72 85 ARG B O 1
ATOM 1483 N N . ALA B 1 86 ? 15.221 -1.420 36.895 1.00 15.15 86 ALA B N 1
ATOM 1484 C CA . ALA B 1 86 ? 15.209 -2.441 37.892 1.00 15.65 86 ALA B CA 1
ATOM 1485 C C . ALA B 1 86 ? 14.206 -3.514 37.735 1.00 15.17 86 ALA B C 1
ATOM 1486 O O . ALA B 1 86 ? 14.333 -4.587 38.234 1.00 15.74 86 ALA B O 1
ATOM 1488 N N . GLN B 1 87 ? 13.156 -3.245 36.990 1.00 14.37 87 GLN B N 1
ATOM 1489 C CA . GLN B 1 87 ? 12.058 -4.200 36.805 1.00 13.95 87 GLN B CA 1
ATOM 1490 C C . GLN B 1 87 ? 12.219 -5.070 35.551 1.00 13.47 87 GLN B C 1
ATOM 1491 O O . GLN B 1 87 ? 11.396 -5.962 35.349 1.00 13.21 87 GLN B O 1
ATOM 1497 N N . VAL B 1 88 ? 13.175 -4.736 34.729 1.00 13.44 88 VAL B N 1
ATOM 1498 C CA . VAL B 1 88 ? 13.256 -5.465 33.435 1.00 13.08 88 VAL B CA 1
ATOM 1499 C C . VAL B 1 88 ? 13.325 -6.978 33.555 1.00 13.39 88 VAL B C 1
ATOM 1500 O O . VAL B 1 88 ? 12.515 -7.705 32.964 1.00 13.00 88 VAL B O 1
ATOM 1504 N N . ASP B 1 89 ? 14.252 -7.460 34.356 1.00 14.20 89 ASP B N 1
ATOM 1505 C CA . ASP B 1 89 ? 14.443 -8.903 34.405 1.00 14.71 89 ASP B CA 1
ATOM 1506 C C . ASP B 1 89 ? 13.173 -9.634 34.878 1.00 14.49 89 ASP B C 1
ATOM 1507 O O . ASP B 1 89 ? 12.689 -10.613 34.364 1.00 14.39 89 ASP B O 1
ATOM 1512 N N . ALA B 1 90 ? 12.557 -9.141 35.949 1.00 14.53 90 ALA B N 1
ATOM 1513 C CA . ALA B 1 90 ? 11.333 -9.763 36.353 1.00 14.42 90 ALA B CA 1
ATOM 1514 C C . ALA B 1 90 ? 10.210 -9.795 35.382 1.00 13.61 90 ALA B C 1
ATOM 1515 O O . ALA B 1 90 ? 9.488 -10.833 35.246 1.00 13.65 90 ALA B O 1
ATOM 1517 N N . VAL B 1 91 ? 10.012 -8.697 34.675 1.00 12.98 91 VAL B N 1
ATOM 1518 C CA . VAL B 1 91 ? 8.904 -8.617 33.735 1.00 12.34 91 VAL B CA 1
ATOM 1519 C C . VAL B 1 91 ? 9.193 -9.487 32.485 1.00 12.19 91 VAL B C 1
ATOM 1520 O O . VAL B 1 91 ? 8.372 -10.231 32.046 1.00 12.06 91 VAL B O 1
ATOM 1524 N N . VAL B 1 92 ? 10.424 -9.465 32.041 1.00 12.40 92 VAL B N 1
ATOM 1525 C CA . VAL B 1 92 ? 10.857 -10.361 30.954 1.00 12.54 92 VAL B CA 1
ATOM 1526 C C . VAL B 1 92 ? 10.615 -11.816 31.316 1.00 13.02 92 VAL B C 1
ATOM 1527 O O . VAL B 1 92 ? 10.041 -12.575 30.551 1.00 12.94 92 VAL B O 1
ATOM 1531 N N . ARG B 1 93 ? 10.964 -12.214 32.517 1.00 13.63 93 ARG B N 1
ATOM 1532 C CA . ARG B 1 93 ? 10.769 -13.574 32.933 1.00 14.26 93 ARG B CA 1
ATOM 1533 C C . ARG B 1 93 ? 9.269 -13.950 32.935 1.00 13.89 93 ARG B C 1
ATOM 1534 O O . ARG B 1 93 ? 8.897 -15.092 32.588 1.00 14.20 93 ARG B O 1
ATOM 1542 N N . LEU B 1 94 ? 8.470 -13.033 33.477 1.00 13.45 94 LEU B N 1
ATOM 1543 C CA . LEU B 1 94 ? 6.995 -13.248 33.528 1.00 13.23 94 LEU B CA 1
ATOM 1544 C C . LEU B 1 94 ? 6.391 -13.516 32.169 1.00 12.78 94 LEU B C 1
ATOM 1545 O O . LEU B 1 94 ? 5.584 -14.426 31.909 1.00 12.95 94 LEU B O 1
ATOM 1550 N N . VAL B 1 95 ? 6.760 -12.615 31.253 1.00 12.26 95 VAL B N 1
ATOM 1551 C CA . VAL B 1 95 ? 6.319 -12.751 29.844 1.00 11.95 95 VAL B CA 1
ATOM 1552 C C . VAL B 1 95 ? 6.807 -14.060 29.249 1.00 12.42 95 VAL B C 1
ATOM 1553 O O . VAL B 1 95 ? 6.028 -14.787 28.648 1.00 12.51 95 VAL B O 1
ATOM 1557 N N . ALA B 1 96 ? 8.082 -14.320 29.378 1.00 12.86 96 ALA B N 1
ATOM 1558 C CA . ALA B 1 96 ? 8.593 -15.544 28.805 1.00 13.52 96 ALA B CA 1
ATOM 1559 C C . ALA B 1 96 ? 7.867 -16.792 29.327 1.00 14.03 96 ALA B C 1
ATOM 1560 O O . ALA B 1 96 ? 7.504 -17.701 28.601 1.00 14.34 96 ALA B O 1
ATOM 1562 N N . ALA B 1 97 ? 7.662 -16.847 30.621 1.00 14.23 97 ALA B N 1
ATOM 1563 C CA . ALA B 1 97 ? 7.082 -18.022 31.185 1.00 14.88 97 ALA B CA 1
ATOM 1564 C C . ALA B 1 97 ? 5.635 -18.276 30.701 1.00 14.57 97 ALA B C 1
ATOM 1565 O O . ALA B 1 97 ? 5.239 -19.438 30.703 1.00 15.21 97 ALA B O 1
ATOM 1567 N N . SER B 1 98 ? 4.883 -17.220 30.504 1.00 13.81 98 SER B N 1
ATOM 1568 C CA A SER B 1 98 ? 3.483 -17.335 30.113 0.50 13.65 98 SER B CA 1
ATOM 1569 C CA B SER B 1 98 ? 3.523 -17.360 30.138 0.50 13.67 98 SER B CA 1
ATOM 1570 C C . SER B 1 98 ? 3.357 -17.531 28.625 1.00 13.49 98 SER B C 1
ATOM 1571 O O . SER B 1 98 ? 2.299 -18.023 28.175 1.00 15.75 98 SER B O 1
ATOM 1576 N N . ALA B 1 99 ? 4.286 -17.014 27.815 1.00 13.22 99 ALA B N 1
ATOM 1577 C CA . ALA B 1 99 ? 4.226 -17.209 26.366 1.00 13.25 99 ALA B CA 1
ATOM 1578 C C . ALA B 1 99 ? 4.740 -18.574 25.982 1.00 14.07 99 ALA B C 1
ATOM 1579 O O . ALA B 1 99 ? 4.443 -19.081 24.868 1.00 14.36 99 ALA B O 1
ATOM 1581 N N . TYR B 1 100 ? 5.596 -19.180 26.766 1.00 14.61 100 TYR B N 1
ATOM 1582 C CA . TYR B 1 100 ? 6.240 -20.448 26.476 1.00 15.61 100 TYR B CA 1
ATOM 1583 C C . TYR B 1 100 ? 5.253 -21.563 26.152 1.00 18.46 100 TYR B C 1
ATOM 1584 O O . TYR B 1 100 ? 4.243 -21.711 26.811 1.00 17.91 100 TYR B O 1
ATOM 1593 N N . THR B 1 101 ? 5.576 -22.350 25.140 1.00 16.85 101 THR B N 1
ATOM 1594 C CA . THR B 1 101 ? 4.909 -23.623 24.922 1.00 17.70 101 THR B CA 1
ATOM 1595 C C . THR B 1 101 ? 5.864 -24.802 24.751 1.00 19.02 101 THR B C 1
ATOM 1596 O O . THR B 1 101 ? 5.497 -25.934 24.896 1.00 19.93 101 THR B O 1
ATOM 1600 N N . GLY B 1 102 ? 7.126 -24.523 24.457 1.00 19.28 102 GLY B N 1
ATOM 1601 C CA . GLY B 1 102 ? 8.103 -25.574 24.286 1.00 20.73 102 GLY B CA 1
ATOM 1602 C C . GLY B 1 102 ? 8.392 -25.895 22.837 1.00 21.39 102 GLY B C 1
ATOM 1603 O O . GLY B 1 102 ? 9.297 -26.662 22.575 1.00 22.72 102 GLY B O 1
ATOM 1604 N N . GLU B 1 103 ? 7.591 -25.364 21.906 1.00 20.66 103 GLU B N 1
ATOM 1605 C CA . GLU B 1 103 ? 7.770 -25.602 20.450 1.00 21.35 103 GLU B CA 1
ATOM 1606 C C . GLU B 1 103 ? 8.369 -24.378 19.729 1.00 20.73 103 GLU B C 1
ATOM 1607 O O . GLU B 1 103 ? 8.269 -23.235 20.169 1.00 19.52 103 GLU B O 1
ATOM 1613 N N . ILE B 1 104 ? 9.049 -24.669 18.586 1.00 21.78 104 ILE B N 1
ATOM 1614 C CA . ILE B 1 104 ? 9.673 -23.567 17.796 1.00 21.78 104 ILE B CA 1
ATOM 1615 C C . ILE B 1 104 ? 8.594 -22.607 17.414 1.00 20.22 104 ILE B C 1
ATOM 1616 O O . ILE B 1 104 ? 7.461 -23.080 17.132 1.00 20.87 104 ILE B O 1
ATOM 1621 N N . GLY B 1 105 ? 8.883 -21.330 17.363 1.00 19.36 105 GLY B N 1
ATOM 1622 C CA . GLY B 1 105 ? 7.866 -20.328 17.044 1.00 18.79 105 GLY B CA 1
ATOM 1623 C C . GLY B 1 105 ? 7.205 -19.683 18.205 1.00 17.09 105 GLY B C 1
ATOM 1624 O O . GLY B 1 105 ? 6.246 -18.891 18.148 1.00 17.07 105 GLY B O 1
ATOM 1625 N N . ASP B 1 106 ? 7.760 -19.940 19.409 1.00 17.00 106 ASP B N 1
ATOM 1626 C CA . ASP B 1 106 ? 7.188 -19.424 20.629 1.00 16.04 106 ASP B CA 1
ATOM 1627 C C . ASP B 1 106 ? 7.254 -17.915 20.726 1.00 15.10 106 ASP B C 1
ATOM 1628 O O . ASP B 1 106 ? 6.474 -17.290 21.453 1.00 15.53 106 ASP B O 1
ATOM 1633 N N . GLY B 1 107 ? 8.265 -17.329 20.076 1.00 16.46 107 GLY B N 1
ATOM 1634 C CA . GLY B 1 107 ? 8.321 -15.895 20.272 1.00 15.22 107 GLY B CA 1
ATOM 1635 C C . GLY B 1 107 ? 9.671 -15.384 20.652 1.00 14.62 107 GLY B C 1
ATOM 1636 O O . GLY B 1 107 ? 10.591 -16.160 20.969 1.00 15.36 107 GLY B O 1
ATOM 1637 N N . LYS B 1 108 ? 9.748 -14.091 20.570 1.00 14.06 108 LYS B N 1
ATOM 1638 C CA A LYS B 1 108 ? 10.948 -13.399 20.974 0.50 14.14 108 LYS B CA 1
ATOM 1639 C CA B LYS B 1 108 ? 10.964 -13.354 20.994 0.50 14.12 108 LYS B CA 1
ATOM 1640 C C . LYS B 1 108 ? 10.568 -12.187 21.834 1.00 13.24 108 LYS B C 1
ATOM 1641 O O . LYS B 1 108 ? 9.501 -11.608 21.651 1.00 12.69 108 LYS B O 1
ATOM 1652 N N . ILE B 1 109 ? 11.454 -11.815 22.765 1.00 13.27 109 ILE B N 1
ATOM 1653 C CA . ILE B 1 109 ? 11.325 -10.614 23.532 1.00 12.65 109 ILE B CA 1
ATOM 1654 C C . ILE B 1 109 ? 12.488 -9.740 23.240 1.00 12.96 109 ILE B C 1
ATOM 1655 O O . ILE B 1 109 ? 13.635 -10.170 23.293 1.00 13.67 109 ILE B O 1
ATOM 1660 N N . PHE B 1 110 ? 12.225 -8.472 22.977 1.00 12.56 110 PHE B N 1
ATOM 1661 C CA . PHE B 1 110 ? 13.223 -7.462 22.720 1.00 12.85 110 PHE B CA 1
ATOM 1662 C C . PHE B 1 110 ? 13.094 -6.404 23.803 1.00 12.40 110 PHE B C 1
ATOM 1663 O O . PHE B 1 110 ? 12.027 -5.965 24.125 1.00 11.85 110 PHE B O 1
ATOM 1671 N N . VAL B 1 111 ? 14.242 -5.963 24.314 1.00 12.79 111 VAL B N 1
ATOM 1672 C CA . VAL B 1 111 ? 14.286 -4.876 25.286 1.00 12.56 111 VAL B CA 1
ATOM 1673 C C . VAL B 1 111 ? 14.918 -3.653 24.693 1.00 12.85 111 VAL B C 1
ATOM 1674 O O . VAL B 1 111 ? 16.029 -3.782 24.182 1.00 13.53 111 VAL B O 1
ATOM 1678 N N . HIS B 1 112 ? 14.294 -2.494 24.784 1.00 12.53 112 HIS B N 1
ATOM 1679 C CA . HIS B 1 112 ? 14.705 -1.270 24.129 1.00 12.86 112 HIS B CA 1
ATOM 1680 C C . HIS B 1 112 ? 14.787 -0.122 25.065 1.00 12.87 112 HIS B C 1
ATOM 1681 O O . HIS B 1 112 ? 13.973 0.017 25.978 1.00 12.47 112 HIS B O 1
ATOM 1688 N N . PRO B 1 113 ? 15.902 0.662 24.925 1.00 13.50 113 PRO B N 1
ATOM 1689 C CA . PRO B 1 113 ? 15.973 1.817 25.851 1.00 13.62 113 PRO B CA 1
ATOM 1690 C C . PRO B 1 113 ? 14.898 2.913 25.571 1.00 13.44 113 PRO B C 1
ATOM 1691 O O . PRO B 1 113 ? 14.526 3.194 24.380 1.00 13.54 113 PRO B O 1
ATOM 1695 N N . VAL B 1 114 ? 14.415 3.565 26.584 1.00 13.38 114 VAL B N 1
ATOM 1696 C CA . VAL B 1 114 ? 13.470 4.662 26.505 1.00 13.46 114 VAL B CA 1
ATOM 1697 C C . VAL B 1 114 ? 14.021 5.901 27.152 1.00 14.08 114 VAL B C 1
ATOM 1698 O O . VAL B 1 114 ? 14.538 5.733 28.299 1.00 14.17 114 VAL B O 1
ATOM 1702 N N . ALA B 1 115 ? 14.002 7.058 26.546 1.00 14.61 115 ALA B N 1
ATOM 1703 C CA . ALA B 1 115 ? 14.528 8.307 27.109 1.00 15.35 115 ALA B CA 1
ATOM 1704 C C . ALA B 1 115 ? 13.617 8.898 28.115 1.00 15.46 115 ALA B C 1
ATOM 1705 O O . ALA B 1 115 ? 14.084 9.379 29.149 1.00 19.60 115 ALA B O 1
ATOM 1707 N N . GLU B 1 116 ? 12.343 9.020 27.852 1.00 15.33 116 GLU B N 1
ATOM 1708 C CA . GLU B 1 116 ? 11.373 9.692 28.733 1.00 15.71 116 GLU B CA 1
ATOM 1709 C C . GLU B 1 116 ? 9.962 9.080 28.704 1.00 16.25 116 GLU B C 1
ATOM 1710 O O . GLU B 1 116 ? 9.546 8.564 27.689 1.00 14.94 116 GLU B O 1
ATOM 1712 N N . VAL B 1 117 ? 9.179 9.160 29.825 1.00 15.50 117 VAL B N 1
ATOM 1713 C CA . VAL B 1 117 ? 7.817 8.722 29.993 1.00 16.81 117 VAL B CA 1
ATOM 1714 C C . VAL B 1 117 ? 6.970 9.976 30.387 1.00 16.48 117 VAL B C 1
ATOM 17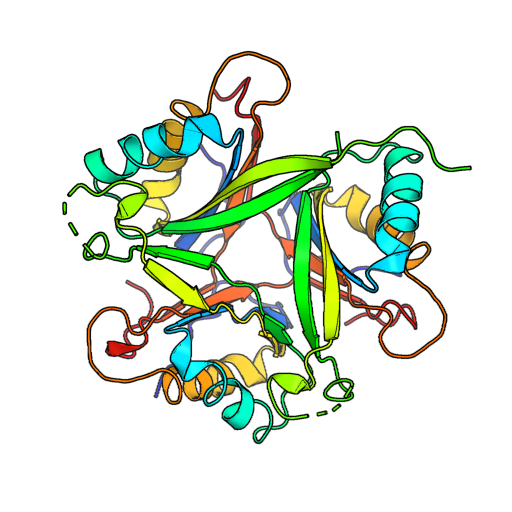15 O O . VAL B 1 117 ? 7.265 10.545 31.477 1.00 17.41 117 VAL B O 1
ATOM 1719 N N . VAL B 1 118 ? 5.792 10.163 29.751 1.00 17.83 118 VAL B N 1
ATOM 1720 C CA . VAL B 1 118 ? 4.806 11.267 30.082 1.00 18.07 118 VAL B CA 1
ATOM 1721 C C . VAL B 1 118 ? 3.366 10.758 30.128 1.00 18.24 118 VAL B C 1
ATOM 1722 O O . VAL B 1 118 ? 2.850 10.178 29.167 1.00 17.90 118 VAL B O 1
ATOM 1726 N N . ARG B 1 119 ? 2.647 10.978 31.202 1.00 18.97 119 ARG B N 1
ATOM 1727 C CA . ARG B 1 119 ? 1.241 10.639 31.319 1.00 19.45 119 ARG B CA 1
ATOM 1728 C C . ARG B 1 119 ? 0.439 11.835 30.845 1.00 20.90 119 ARG B C 1
ATOM 1729 O O . ARG B 1 119 ? 0.531 12.984 31.340 1.00 22.06 119 ARG B O 1
ATOM 1737 N N . ILE B 1 120 ? -0.347 11.609 29.780 1.00 21.00 120 ILE B N 1
ATOM 1738 C CA . ILE B 1 120 ? -0.980 12.757 29.127 1.00 22.47 120 ILE B CA 1
ATOM 1739 C C . ILE B 1 120 ? -1.923 13.519 30.085 1.00 24.12 120 ILE B C 1
ATOM 1740 O O . ILE B 1 120 ? -1.929 14.736 30.123 1.00 25.45 120 ILE B O 1
ATOM 1745 N N . ARG B 1 121 ? -2.637 12.764 30.929 1.00 24.86 121 ARG B N 1
ATOM 1746 C CA . ARG B 1 121 ? -3.664 13.370 31.784 1.00 31.56 121 ARG B CA 1
ATOM 1747 C C . ARG B 1 121 ? -3.062 14.417 32.775 1.00 30.42 121 ARG B C 1
ATOM 1748 O O . ARG B 1 121 ? -3.750 15.378 33.182 1.00 35.37 121 ARG B O 1
ATOM 1756 N N . THR B 1 122 ? -1.773 14.207 33.111 1.00 28.18 122 THR B N 1
ATOM 1757 C CA . THR B 1 122 ? -1.040 15.058 34.096 1.00 32.69 122 THR B CA 1
ATOM 1758 C C . THR B 1 122 ? 0.267 15.729 33.565 1.00 37.87 122 THR B C 1
ATOM 1759 O O . THR B 1 122 ? 1.035 16.290 34.353 1.00 46.85 122 THR B O 1
ATOM 1763 N N . ALA B 1 123 ? 0.500 15.709 32.247 1.00 38.58 123 ALA B N 1
ATOM 1764 C CA . ALA B 1 123 ? 1.663 16.418 31.626 1.00 45.26 123 ALA B CA 1
ATOM 1765 C C . ALA B 1 123 ? 1.765 17.911 32.011 1.00 50.59 123 ALA B C 1
ATOM 1766 O O . ALA B 1 123 ? 0.750 18.619 32.035 1.00 71.28 123 ALA B O 1
ATOM 1768 N N . GLU B 1 124 ? 2.983 18.382 32.316 1.00 71.39 124 GLU B N 1
ATOM 1769 C CA . GLU B 1 124 ? 3.195 19.753 32.829 1.00 67.75 124 GLU B CA 1
ATOM 1770 C C . GLU B 1 124 ? 3.135 20.783 31.708 1.00 63.66 124 GLU B C 1
ATOM 1771 O O . GLU B 1 124 ? 2.670 21.905 31.908 1.00 85.76 124 GLU B O 1
ATOM 1773 N N . GLN C 1 7 ? 10.325 19.947 30.033 1.00 51.71 7 GLN C N 1
ATOM 1774 C CA . GLN C 1 7 ? 11.794 19.930 29.722 1.00 65.41 7 GLN C CA 1
ATOM 1775 C C . GLN C 1 7 ? 12.293 18.482 29.750 1.00 68.00 7 GLN C C 1
ATOM 1776 O O . GLN C 1 7 ? 12.708 17.976 30.782 1.00 53.23 7 GLN C O 1
ATOM 1778 N N . CYS C 1 8 ? 12.226 17.802 28.613 1.00 42.18 8 CYS C N 1
ATOM 1779 C CA . CYS C 1 8 ? 12.580 16.386 28.567 1.00 33.49 8 CYS C CA 1
ATOM 1780 C C . CYS C 1 8 ? 14.075 16.197 28.834 1.00 41.61 8 CYS C C 1
ATOM 1781 O O . CYS C 1 8 ? 14.912 16.943 28.300 1.00 38.85 8 CYS C O 1
ATOM 1784 N N . ASP C 1 9 ? 14.389 15.216 29.688 1.00 42.59 9 ASP C N 1
ATOM 1785 C CA . ASP C 1 9 ? 15.760 14.965 30.141 1.00 31.68 9 ASP C CA 1
ATOM 1786 C C . ASP C 1 9 ? 16.361 13.937 29.166 1.00 32.88 9 ASP C C 1
ATOM 1787 O O . ASP C 1 9 ? 16.014 12.729 29.197 1.00 30.91 9 ASP C O 1
ATOM 1792 N N . LEU C 1 10 ? 17.177 14.437 28.221 1.00 28.58 10 LEU C N 1
ATOM 1793 C CA . LEU C 1 10 ? 17.770 13.572 27.180 1.00 23.53 10 LEU C CA 1
ATOM 1794 C C . LEU C 1 10 ? 19.235 13.372 27.419 1.00 29.72 10 LEU C C 1
ATOM 1795 O O . LEU C 1 10 ? 19.956 12.960 26.516 1.00 32.43 10 LEU C O 1
ATOM 1800 N N . SER C 1 11 ? 19.672 13.658 28.632 1.00 33.19 11 SER C N 1
ATOM 1801 C CA . SER C 1 11 ? 21.071 13.646 28.941 1.00 30.79 11 SER C CA 1
ATOM 1802 C C . SER C 1 11 ? 21.740 12.266 29.014 1.00 27.73 11 SER C C 1
ATOM 1803 O O . SER C 1 11 ? 22.952 12.240 28.933 1.00 28.73 11 SER C O 1
ATOM 1806 N N . ALA C 1 12 ? 20.990 11.152 29.053 1.00 28.60 12 ALA C N 1
ATOM 1807 C CA . ALA C 1 12 ? 21.639 9.820 28.942 1.00 30.92 12 ALA C CA 1
ATOM 1808 C C . ALA C 1 12 ? 21.890 9.460 27.502 1.00 24.82 12 ALA C C 1
ATOM 1809 O O . ALA C 1 12 ? 22.326 8.336 27.218 1.00 27.89 12 ALA C O 1
ATOM 1811 N N . PHE C 1 13 ? 21.615 10.387 26.581 1.00 21.52 13 PHE C N 1
ATOM 1812 C CA . PHE C 1 13 ? 21.764 10.096 25.153 1.00 20.69 13 PHE C CA 1
ATOM 1813 C C . PHE C 1 13 ? 22.695 11.114 24.459 1.00 21.43 13 PHE C C 1
ATOM 1814 O O . PHE C 1 13 ? 22.335 11.645 23.408 1.00 20.86 13 PHE C O 1
ATOM 1822 N N . PRO C 1 14 ? 23.909 11.247 24.944 1.00 22.76 14 PRO C N 1
ATOM 1823 C CA . PRO C 1 14 ? 24.769 12.226 24.330 1.00 23.64 14 PRO C CA 1
ATOM 1824 C C . PRO C 1 14 ? 25.055 11.818 22.912 1.00 23.08 14 PRO C C 1
ATOM 1825 O O . PRO C 1 14 ? 25.299 10.647 22.591 1.00 23.46 14 PRO C O 1
ATOM 1829 N N . GLY C 1 15 ? 25.075 12.779 22.048 1.00 23.25 15 GLY C N 1
ATOM 1830 C CA . GLY C 1 15 ? 25.454 12.409 20.699 1.00 23.00 15 GLY C CA 1
ATOM 1831 C C . GLY C 1 15 ? 24.320 11.969 19.841 1.00 21.53 15 GLY C C 1
ATOM 1832 O O . GLY C 1 15 ? 24.441 11.891 18.584 1.00 21.55 15 GLY C O 1
ATOM 1833 N N . VAL C 1 16 ? 23.153 11.603 20.421 1.00 20.48 16 VAL C N 1
ATOM 1834 C CA . VAL C 1 16 ? 21.990 11.159 19.631 1.00 19.16 16 VAL C CA 1
ATOM 1835 C C . VAL C 1 16 ? 21.250 12.370 19.017 1.00 19.00 16 VAL C C 1
ATOM 1836 O O . VAL C 1 16 ? 20.962 13.364 19.720 1.00 19.77 16 VAL C O 1
ATOM 1840 N N . LYS C 1 17 ? 21.085 12.362 17.728 1.00 18.71 17 LYS C N 1
ATOM 1841 C CA . LYS C 1 17 ? 20.518 13.515 16.984 1.00 18.81 17 LYS C CA 1
ATOM 1842 C C . LYS C 1 17 ? 19.009 13.541 16.821 1.00 17.73 17 LYS C C 1
ATOM 1843 O O . LYS C 1 17 ? 18.449 14.609 16.689 1.00 18.55 17 LYS C O 1
ATOM 1849 N N . PHE C 1 18 ? 18.391 12.363 16.774 1.00 16.74 18 PHE C N 1
ATOM 1850 C CA . PHE C 1 18 ? 16.977 12.141 16.509 1.00 15.76 18 PHE C CA 1
ATOM 1851 C C . PHE C 1 18 ? 16.366 11.335 17.611 1.00 15.14 18 PHE C C 1
ATOM 1852 O O . PHE C 1 18 ? 16.935 10.406 18.147 1.00 15.19 18 PHE C O 1
ATOM 1860 N N . PHE C 1 19 ? 15.097 11.675 17.810 1.00 14.61 19 PHE C N 1
ATOM 1861 C CA . PHE C 1 19 ? 14.302 10.993 18.823 1.00 14.11 19 PHE C CA 1
ATOM 1862 C C . PHE C 1 19 ? 12.915 10.708 18.227 1.00 13.32 19 PHE C C 1
ATOM 1863 O O . PHE C 1 19 ? 12.437 11.491 17.405 1.00 13.30 19 PHE C O 1
ATOM 1871 N N . ARG C 1 20 ? 12.311 9.668 18.724 1.00 12.88 20 ARG C N 1
ATOM 1872 C CA . ARG C 1 20 ? 10.974 9.250 18.354 1.00 12.27 20 ARG C CA 1
ATOM 1873 C C . ARG C 1 20 ? 10.039 9.525 19.479 1.00 12.25 20 ARG C C 1
ATOM 1874 O O . ARG C 1 20 ? 10.194 8.972 20.572 1.00 12.45 20 ARG C O 1
ATOM 1882 N N . ILE C 1 21 ? 9.001 10.289 19.209 1.00 12.09 21 ILE C N 1
ATOM 1883 C CA . ILE C 1 21 ? 7.904 10.597 20.104 1.00 12.10 21 ILE C CA 1
ATOM 1884 C C . ILE C 1 21 ? 6.833 9.620 19.798 1.00 11.65 21 ILE C C 1
ATOM 1885 O O . ILE C 1 21 ? 6.330 9.614 18.684 1.00 11.36 21 ILE C O 1
ATOM 1890 N N . GLU C 1 22 ? 6.444 8.800 20.707 1.00 11.71 22 GLU C N 1
ATOM 1891 C CA . GLU C 1 22 ? 5.433 7.794 20.568 1.00 11.48 22 GLU C CA 1
ATOM 1892 C C . GLU C 1 22 ? 4.308 8.200 21.517 1.00 11.74 22 GLU C C 1
ATOM 1893 O O . GLU C 1 22 ? 4.470 8.254 22.741 1.00 12.21 22 GLU C O 1
ATOM 1899 N N . ALA C 1 23 ? 3.076 8.427 20.986 1.00 11.58 23 ALA C N 1
ATOM 1900 C CA . ALA C 1 23 ? 1.882 8.777 21.816 1.00 11.92 23 ALA C CA 1
ATOM 1901 C C . ALA C 1 23 ? 0.807 7.767 21.545 1.00 11.90 23 ALA C C 1
ATOM 1902 O O . ALA C 1 23 ? 0.537 7.436 20.351 1.00 11.57 23 ALA C O 1
ATOM 1904 N N . ILE C 1 24 ? 0.202 7.274 22.542 1.00 12.36 24 ILE C N 1
ATOM 1905 C CA . ILE C 1 24 ? -0.892 6.315 22.529 1.00 12.61 24 ILE C CA 1
ATOM 1906 C C . ILE C 1 24 ? -2.017 6.967 23.218 1.00 13.10 24 ILE C C 1
ATOM 1907 O O . ILE C 1 24 ? -1.917 7.269 24.452 1.00 13.65 24 ILE C O 1
ATOM 1912 N N . PHE C 1 25 ? -3.167 7.156 22.588 1.00 13.12 25 PHE C N 1
ATOM 1913 C CA . PHE C 1 25 ? -4.231 7.986 23.104 1.00 13.60 25 PHE C CA 1
ATOM 1914 C C . PHE C 1 25 ? -5.613 7.575 22.558 1.00 13.89 25 PHE C C 1
ATOM 1915 O O . PHE C 1 25 ? -5.700 6.612 21.758 1.00 13.73 25 PHE C O 1
ATOM 1923 N N . ARG C 1 26 ? -6.671 8.213 23.062 1.00 14.47 26 ARG C N 1
ATOM 1924 C CA . ARG C 1 26 ? -8.023 7.900 22.649 1.00 14.93 26 ARG C CA 1
ATOM 1925 C C . ARG C 1 26 ? -8.163 8.136 21.111 1.00 14.43 26 ARG C C 1
ATOM 1926 O O . ARG C 1 26 ? -7.885 9.200 20.685 1.00 14.11 26 ARG C O 1
ATOM 1934 N N . PRO C 1 27 ? -8.817 7.174 20.452 1.00 14.67 27 PRO C N 1
ATOM 1935 C CA . PRO C 1 27 ? -8.976 7.380 18.980 1.00 14.38 27 PRO C CA 1
ATOM 1936 C C . PRO C 1 27 ? -9.720 8.626 18.557 1.00 14.60 27 PRO C C 1
ATOM 1937 O O . PRO C 1 27 ? -9.345 9.181 17.545 1.00 14.25 27 PRO C O 1
ATOM 1941 N N . TRP C 1 28 ? -10.690 9.085 19.300 1.00 15.24 28 TRP C N 1
ATOM 1942 C CA . TRP C 1 28 ? -11.425 10.256 18.877 1.00 15.55 28 TRP C CA 1
ATOM 1943 C C . TRP C 1 28 ? -10.605 11.529 18.834 1.00 15.11 28 TRP C C 1
ATOM 1944 O O . TRP C 1 28 ? -10.988 12.529 18.256 1.00 15.33 28 TRP C O 1
ATOM 1955 N N . ARG C 1 29 ? -9.456 11.493 19.530 1.00 14.63 29 ARG C N 1
ATOM 1956 C CA . ARG C 1 29 ? -8.557 12.659 19.554 1.00 14.33 29 ARG C CA 1
ATOM 1957 C C . ARG C 1 29 ? -7.600 12.708 18.347 1.00 13.75 29 ARG C C 1
ATOM 1958 O O . ARG C 1 29 ? -6.962 13.719 18.103 1.00 13.66 29 ARG C O 1
ATOM 1966 N N . LEU C 1 30 ? -7.580 11.629 17.546 1.00 13.52 30 LEU C N 1
ATOM 1967 C CA . LEU C 1 30 ? -6.651 11.612 16.410 1.00 13.10 30 LEU C CA 1
ATOM 1968 C C . LEU C 1 30 ? -6.743 12.806 15.487 1.00 13.35 30 LEU C C 1
ATOM 1969 O O . LEU C 1 30 ? -5.718 13.360 15.144 1.00 13.13 30 LEU C O 1
ATOM 1974 N N . PRO C 1 31 ? -7.964 13.129 14.977 1.00 13.93 31 PRO C N 1
ATOM 1975 C CA . PRO C 1 31 ? -8.008 14.283 14.052 1.00 14.31 31 PRO C CA 1
ATOM 1976 C C . PRO C 1 31 ? -7.404 15.541 14.659 1.00 14.35 31 PRO C C 1
ATOM 1977 O O . PRO C 1 31 ? -6.723 16.283 13.920 1.00 14.47 31 PRO C O 1
ATOM 1981 N N . PHE C 1 32 ? -7.642 15.803 15.938 1.00 14.41 32 PHE C N 1
ATOM 1982 C CA . PHE C 1 32 ? -7.184 17.031 16.546 1.00 14.65 32 PHE C CA 1
ATOM 1983 C C . PHE C 1 32 ? -5.670 17.023 16.746 1.00 14.17 32 PHE C C 1
ATOM 1984 O O . PHE C 1 32 ? -5.031 18.054 16.532 1.00 14.44 32 PHE C O 1
ATOM 1992 N N . VAL C 1 33 ? -5.147 15.858 17.119 1.00 13.61 33 VAL C N 1
ATOM 1993 C CA . VAL C 1 33 ? -3.696 15.739 17.289 1.00 13.22 33 VAL C CA 1
ATOM 1994 C C . VAL C 1 33 ? -2.996 15.986 15.924 1.00 13.19 33 VAL C C 1
ATOM 1995 O O . VAL C 1 33 ? -2.059 16.743 15.825 1.00 13.35 33 VAL C O 1
ATOM 1999 N N . ILE C 1 34 ? -3.561 15.364 14.882 1.00 13.16 34 ILE C N 1
ATOM 2000 C CA A ILE C 1 34 ? -2.994 15.509 13.567 0.50 13.29 34 ILE C CA 1
ATOM 2001 C CA B ILE C 1 34 ? -2.982 15.534 13.551 0.50 13.30 34 ILE C CA 1
ATOM 2002 C C . ILE C 1 34 ? -3.089 16.958 13.095 1.00 13.99 34 ILE C C 1
ATOM 2003 O O . ILE C 1 34 ? -2.064 17.520 12.562 1.00 14.23 34 ILE C O 1
ATOM 2012 N N . ASP C 1 35 ? -4.250 17.580 13.317 1.00 14.45 35 ASP C N 1
ATOM 2013 C CA . ASP C 1 35 ? -4.442 18.955 12.929 1.00 15.25 35 ASP C CA 1
ATOM 2014 C C . ASP C 1 35 ? -3.383 19.857 13.608 1.00 15.39 35 ASP C C 1
ATOM 2015 O O . ASP C 1 35 ? -2.801 20.701 12.983 1.00 15.96 35 ASP C O 1
ATOM 2020 N N . THR C 1 36 ? -3.244 19.678 14.919 1.00 15.04 36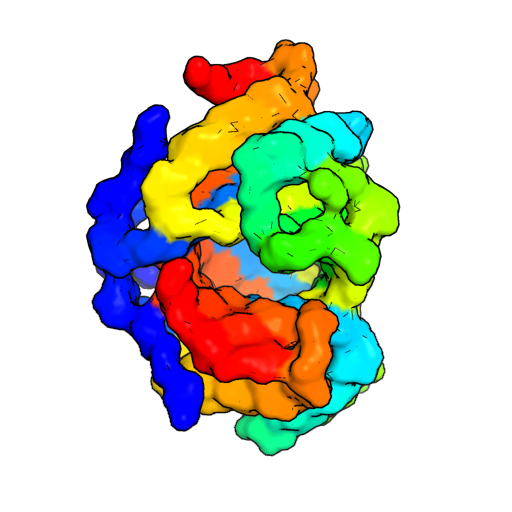 THR C N 1
ATOM 2021 C CA . THR C 1 36 ? -2.282 20.476 15.665 1.00 15.29 36 THR C CA 1
ATOM 2022 C C . THR C 1 36 ? -0.837 20.357 15.144 1.00 15.18 36 THR C C 1
ATOM 2023 O O . THR C 1 36 ? -0.190 21.371 14.938 1.00 15.84 36 THR C O 1
ATOM 2027 N N . LEU C 1 37 ? -0.415 19.111 14.933 1.00 14.46 37 LEU C N 1
ATOM 2028 C CA . LEU C 1 37 ? 0.925 18.873 14.413 1.00 14.38 37 LEU C CA 1
ATOM 2029 C C . LEU C 1 37 ? 1.088 19.404 12.965 1.00 14.99 37 LEU C C 1
ATOM 2030 O O . LEU C 1 37 ? 2.130 19.996 12.699 1.00 15.48 37 LEU C O 1
ATOM 2035 N N . SER C 1 38 ? 0.104 19.185 12.122 1.00 15.09 38 SER C N 1
ATOM 2036 C CA . SER C 1 38 ? 0.110 19.737 10.752 1.00 15.89 38 SER C CA 1
ATOM 2037 C C . SER C 1 38 ? 0.277 21.258 10.808 1.00 16.87 38 SER C C 1
ATOM 2038 O O . SER C 1 38 ? 1.085 21.869 10.080 1.00 17.64 38 SER C O 1
ATOM 2041 N N . LYS C 1 39 ? -0.533 21.934 11.636 1.00 17.04 39 LYS C N 1
ATOM 2042 C CA . LYS C 1 39 ? -0.508 23.408 11.674 1.00 18.13 39 LYS C CA 1
ATOM 2043 C C . LYS C 1 39 ? 0.799 23.928 12.222 1.00 18.41 39 LYS C C 1
ATOM 2044 O O . LYS C 1 39 ? 1.362 24.947 11.758 1.00 19.47 39 LYS C O 1
ATOM 2050 N N . TYR C 1 40 ? 1.331 23.189 13.164 1.00 17.58 40 TYR C N 1
ATOM 2051 C CA . TYR C 1 40 ? 2.591 23.610 13.692 1.00 17.92 40 TYR C CA 1
ATOM 2052 C C . TYR C 1 40 ? 3.781 23.401 12.713 1.00 18.19 40 TYR C C 1
ATOM 2053 O O . TYR C 1 40 ? 4.793 24.123 12.838 1.00 19.97 40 TYR C O 1
ATOM 2062 N N . GLY C 1 41 ? 3.630 22.420 11.798 1.00 18.88 41 GLY C N 1
ATOM 2063 C CA . GLY C 1 41 ? 4.585 22.169 10.672 1.00 18.46 41 GLY C CA 1
ATOM 2064 C C . GLY C 1 41 ? 5.425 20.907 10.696 1.00 18.20 41 GLY C C 1
ATOM 2065 O O . GLY C 1 41 ? 6.525 20.836 10.170 1.00 20.99 41 GLY C O 1
ATOM 2066 N N . ILE C 1 42 ? 4.897 19.869 11.369 1.00 17.87 42 ILE C N 1
ATOM 2067 C CA . ILE C 1 42 ? 5.536 18.581 11.470 1.00 18.42 42 ILE C CA 1
ATOM 2068 C C . ILE C 1 42 ? 5.947 17.966 10.166 1.00 19.43 42 ILE C C 1
ATOM 2069 O O . ILE C 1 42 ? 5.191 18.083 9.244 1.00 24.30 42 ILE C O 1
ATOM 2074 N N . ARG C 1 43 ? 7.119 17.355 10.118 1.00 20.26 43 ARG C N 1
ATOM 2075 C CA . ARG C 1 43 ? 7.795 16.919 8.872 1.00 28.17 43 ARG C CA 1
ATOM 2076 C C . ARG C 1 43 ? 7.553 15.413 8.605 1.00 17.09 43 ARG C C 1
ATOM 2077 O O . ARG C 1 43 ? 8.054 14.885 7.619 1.00 19.53 43 ARG C O 1
ATOM 2085 N N . GLY C 1 44 ? 6.702 14.754 9.408 1.00 14.51 44 GLY C N 1
ATOM 2086 C CA . GLY C 1 44 ? 6.426 13.376 9.246 1.00 13.73 44 GLY C CA 1
ATOM 2087 C C . GLY C 1 44 ? 5.847 12.700 10.453 1.00 12.91 44 GLY C C 1
ATOM 2088 O O . GLY C 1 44 ? 6.066 13.178 11.548 1.00 12.77 44 GLY C O 1
ATOM 2089 N N . LEU C 1 45 ? 4.970 11.719 10.244 1.00 12.55 45 LEU C N 1
ATOM 2090 C CA . LEU C 1 45 ? 4.471 10.891 11.371 1.00 11.92 45 LEU C CA 1
ATOM 2091 C C . LEU C 1 45 ? 3.971 9.548 10.849 1.00 11.75 45 LEU C C 1
ATOM 2092 O O . LEU C 1 45 ? 3.583 9.458 9.630 1.00 12.14 45 LEU C O 1
ATOM 2097 N N . THR C 1 46 ? 3.784 8.560 11.692 1.00 11.35 46 THR C N 1
ATOM 2098 C CA . THR C 1 46 ? 3.225 7.283 11.343 1.00 11.31 46 THR C CA 1
ATOM 2099 C C . THR C 1 46 ? 2.141 6.912 12.315 1.00 11.12 46 THR C C 1
ATOM 2100 O O . THR C 1 46 ? 2.378 7.028 13.542 1.00 10.90 46 THR C O 1
ATOM 2104 N N . ASN C 1 47 ? 1.005 6.465 11.851 1.00 11.33 47 ASN C N 1
ATOM 2105 C CA . ASN C 1 47 ? -0.139 6.077 12.630 1.00 11.35 47 ASN C CA 1
ATOM 2106 C C . ASN C 1 47 ? -0.311 4.576 12.628 1.00 11.48 47 ASN C C 1
ATOM 2107 O O . ASN C 1 47 ? -0.395 4.007 11.498 1.00 11.80 47 ASN C O 1
ATOM 2112 N N . THR C 1 48 ? -0.676 3.955 13.748 1.00 11.49 48 THR C N 1
ATOM 2113 C CA . THR C 1 48 ? -0.899 2.524 13.897 1.00 11.79 48 THR C CA 1
ATOM 2114 C C . THR C 1 48 ? -2.137 2.443 14.828 1.00 12.10 48 THR C C 1
ATOM 2115 O O . THR C 1 48 ? -2.040 3.031 15.894 1.00 11.94 48 THR C O 1
ATOM 2119 N N . PRO C 1 49 ? -3.130 1.640 14.613 1.00 12.64 49 PRO C N 1
ATOM 2120 C CA . PRO C 1 49 ? -4.093 1.419 15.611 1.00 13.06 49 PRO C CA 1
ATOM 2121 C C . PRO C 1 49 ? -3.543 0.351 16.569 1.00 13.27 49 PRO C C 1
ATOM 2122 O O . PRO C 1 49 ? -3.004 -0.651 16.153 1.00 13.42 49 PRO C O 1
ATOM 2126 N N . VAL C 1 50 ? -3.790 0.499 17.901 1.00 13.49 50 VAL C N 1
ATOM 2127 C CA . VAL C 1 50 ? -3.330 -0.528 18.851 1.00 13.90 50 VAL C CA 1
ATOM 2128 C C . VAL C 1 50 ? -4.438 -0.692 19.900 1.00 14.71 50 VAL C C 1
ATOM 2129 O O . VAL C 1 50 ? -5.528 -0.112 19.822 1.00 14.92 50 VAL C O 1
ATOM 2133 N N . LYS C 1 51 ? -4.198 -1.584 20.840 1.00 15.33 51 LYS C N 1
ATOM 2134 C CA . LYS C 1 51 ? -5.190 -1.887 21.900 1.00 16.35 51 LYS C CA 1
ATOM 2135 C C . LYS C 1 51 ? -4.513 -1.766 23.265 1.00 16.61 51 LYS C C 1
ATOM 2136 O O . LYS C 1 51 ? -3.482 -2.352 23.475 1.00 16.59 51 LYS C O 1
ATOM 2142 N N . GLY C 1 52 ? -5.154 -1.011 24.133 1.00 16.98 52 GLY C N 1
ATOM 2143 C CA . GLY C 1 52 ? -4.687 -0.981 25.545 1.00 17.59 52 GLY C CA 1
ATOM 2144 C C . GLY C 1 52 ? -5.366 -2.069 26.252 1.00 18.95 52 GLY C C 1
ATOM 2145 O O . GLY C 1 52 ? -6.445 -2.453 25.987 1.00 19.54 52 GLY C O 1
ATOM 2146 N N . VAL C 1 53 ? -4.695 -2.641 27.233 1.00 19.67 53 VAL C N 1
ATOM 2147 C CA . VAL C 1 53 ? -5.312 -3.580 28.098 1.00 22.00 53 VAL C CA 1
ATOM 2148 C C . VAL C 1 53 ? -5.821 -2.810 29.316 1.00 31.49 53 VAL C C 1
ATOM 2149 O O . VAL 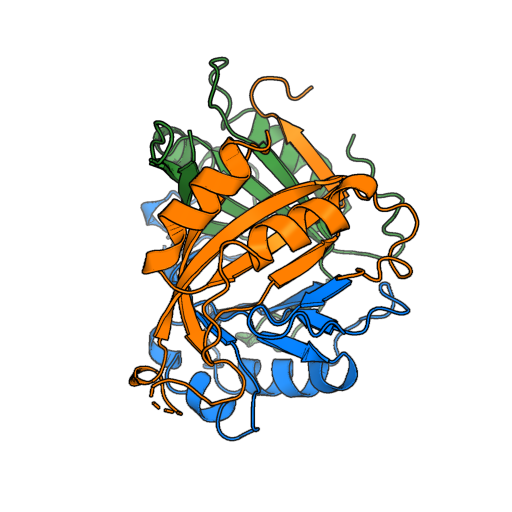C 1 53 ? -5.003 -2.240 30.065 1.00 27.93 53 VAL C O 1
ATOM 2153 N N . GLY C 1 54 ? -7.139 -2.734 29.498 1.00 31.93 54 GLY C N 1
ATOM 2154 C CA . GLY C 1 54 ? -7.699 -1.916 30.568 1.00 44.45 54 GLY C CA 1
ATOM 2155 C C . GLY C 1 54 ? -7.368 -2.421 31.956 1.00 56.82 54 GLY C C 1
ATOM 2156 O O . GLY C 1 54 ? -8.028 -3.318 32.470 1.00 45.73 54 GLY C O 1
ATOM 2157 N N . GLU C 1 67 ? -8.604 -19.598 36.685 1.00 54.01 67 GLU C N 1
ATOM 2158 C CA . GLU C 1 67 ? -9.241 -18.806 35.634 1.00 50.62 67 GLU C CA 1
ATOM 2159 C C . GLU C 1 67 ? -8.631 -17.434 35.487 1.00 51.97 67 GLU C C 1
ATOM 2160 O O . GLU C 1 67 ? -8.004 -16.912 36.403 1.00 53.67 67 GLU C O 1
ATOM 2162 N N . PHE C 1 68 ? -8.837 -16.842 34.318 1.00 49.00 68 PHE C N 1
ATOM 2163 C CA . PHE C 1 68 ? -8.335 -15.511 34.037 1.00 45.99 68 PHE C CA 1
ATOM 2164 C C . PHE C 1 68 ? -9.137 -14.405 34.734 1.00 44.72 68 PHE C C 1
ATOM 2165 O O . PHE C 1 68 ? -10.366 -14.431 34.756 1.00 48.81 68 PHE C O 1
ATOM 2173 N N . GLY C 1 69 ? -8.408 -13.404 35.239 1.00 45.10 69 GLY C N 1
ATOM 2174 C CA . GLY C 1 69 ? -8.992 -12.157 35.740 1.00 48.46 69 GLY C CA 1
ATOM 2175 C C . GLY C 1 69 ? -9.668 -11.311 34.671 1.00 41.69 69 GLY C C 1
ATOM 2176 O O . GLY C 1 69 ? -9.321 -11.417 33.476 1.00 45.26 69 GLY C O 1
ATOM 2177 N N . PRO C 1 70 ? -10.625 -10.447 35.093 1.00 54.91 70 PRO C N 1
ATOM 2178 C CA . PRO C 1 70 ? -11.411 -9.660 34.125 1.00 67.35 70 PRO C CA 1
ATOM 2179 C C . PRO C 1 70 ? -10.557 -8.643 33.367 1.00 61.59 70 PRO C C 1
ATOM 2180 O O . PRO C 1 70 ? -10.080 -7.681 33.973 1.00 97.63 70 PRO C O 1
ATOM 2184 N N . SER C 1 71 ? -10.359 -8.849 32.059 1.00 52.28 71 SER C N 1
ATOM 2185 C CA . SER C 1 71 ? -9.594 -7.897 31.226 1.00 57.00 71 SER C CA 1
ATOM 2186 C C . SER C 1 71 ? -10.450 -7.359 30.072 1.00 45.45 71 SER C C 1
ATOM 2187 O O . SER C 1 71 ? -11.453 -7.957 29.665 1.00 61.73 71 SER C O 1
ATOM 2190 N N . ASN C 1 72 ? -10.032 -6.216 29.555 1.00 31.82 72 ASN C N 1
ATOM 2191 C CA . ASN C 1 72 ? -10.754 -5.595 28.454 1.00 34.20 72 ASN C CA 1
ATOM 2192 C C . ASN C 1 72 ? -9.763 -4.923 27.552 1.00 27.53 72 ASN C C 1
ATOM 2193 O O . ASN C 1 72 ? -8.863 -4.226 28.040 1.00 28.25 72 ASN C O 1
ATOM 2198 N N . LEU C 1 73 ? -9.835 -5.171 26.239 1.00 25.40 73 LEU C N 1
ATOM 2199 C CA . LEU C 1 73 ? -8.978 -4.533 25.309 1.00 21.97 73 LEU C CA 1
ATOM 2200 C C . LEU C 1 73 ? -9.653 -3.291 24.806 1.00 21.25 73 LEU C C 1
ATOM 2201 O O . LEU C 1 73 ? -10.853 -3.399 24.506 1.00 22.00 73 LEU C O 1
ATOM 2206 N N . VAL C 1 74 ? -9.006 -2.160 24.821 1.00 20.12 74 VAL C N 1
ATOM 2207 C CA . VAL C 1 74 ? -9.595 -0.873 24.522 1.00 19.59 74 VAL C CA 1
ATOM 2208 C C . VAL C 1 74 ? -8.820 -0.294 23.355 1.00 18.17 74 VAL C C 1
ATOM 2209 O O . VAL C 1 74 ? -7.602 -0.129 23.386 1.00 17.40 74 VAL C O 1
ATOM 2213 N N . ASP C 1 75 ? -9.506 0.073 22.275 1.00 17.91 75 ASP C N 1
ATOM 2214 C CA . ASP C 1 75 ? -8.806 0.641 21.131 1.00 16.76 75 ASP C CA 1
ATOM 2215 C C . ASP C 1 75 ? -8.193 1.958 21.443 1.00 15.98 75 ASP C C 1
ATOM 2216 O O . ASP C 1 75 ? -8.741 2.773 22.142 1.00 16.27 75 ASP C O 1
ATOM 2221 N N . LYS C 1 76 ? -6.960 2.134 20.876 1.00 15.07 76 LYS C N 1
ATOM 2222 C CA . LYS C 1 76 ? -6.268 3.341 20.988 1.00 14.39 76 LYS C CA 1
ATOM 2223 C C . LYS C 1 76 ? -5.602 3.670 19.653 1.00 13.61 76 LYS C C 1
ATOM 2224 O O . LYS C 1 76 ? -5.444 2.792 18.791 1.00 13.58 76 LYS C O 1
ATOM 2230 N N . GLU C 1 77 ? -5.242 4.922 19.493 1.00 13.14 77 GLU C N 1
ATOM 2231 C CA . GLU C 1 77 ? -4.439 5.321 18.278 1.00 12.53 77 GLU C CA 1
ATOM 2232 C C . GLU C 1 77 ? -3.055 5.621 18.696 1.00 12.10 77 GLU C C 1
ATOM 2233 O O . GLU C 1 77 ? -2.909 6.210 19.779 1.00 12.22 77 GLU C O 1
ATOM 2239 N N . LYS C 1 78 ? -2.079 5.210 17.913 1.00 11.74 78 LYS C N 1
ATOM 2240 C CA . LYS C 1 78 ? -0.626 5.419 18.180 1.00 11.42 78 LYS C CA 1
ATOM 2241 C C . LYS C 1 78 ? -0.059 6.287 17.096 1.00 11.11 78 LYS C C 1
ATOM 2242 O O . LYS C 1 78 ? -0.410 6.070 15.895 1.00 11.13 78 LYS C O 1
ATOM 2248 N N . LEU C 1 79 ? 0.703 7.318 17.438 1.00 11.00 79 LEU C N 1
ATOM 2249 C CA . LEU C 1 79 ? 1.493 8.121 16.550 1.00 10.88 79 LEU C CA 1
ATOM 2250 C C . LEU C 1 79 ? 2.948 7.970 16.939 1.00 10.81 79 LEU C C 1
ATOM 2251 O O . LEU C 1 79 ? 3.309 8.103 18.125 1.00 10.93 79 LEU C O 1
ATOM 2256 N N . ASP C 1 80 ? 3.778 7.724 15.953 1.00 10.74 80 ASP C N 1
ATOM 2257 C CA . ASP C 1 80 ? 5.250 7.754 16.107 1.00 10.79 80 ASP C CA 1
ATOM 2258 C C . ASP C 1 80 ? 5.714 8.981 15.318 1.00 10.98 80 ASP C C 1
ATOM 2259 O O . ASP C 1 80 ? 5.376 9.116 14.104 1.00 11.06 80 ASP C O 1
ATOM 2264 N N . ILE C 1 81 ? 6.514 9.865 15.838 1.00 11.22 81 ILE C N 1
ATOM 2265 C CA . ILE C 1 81 ? 6.880 11.111 15.223 1.00 11.59 81 ILE C CA 1
ATOM 2266 C C . ILE C 1 81 ? 8.365 11.288 15.444 1.00 11.92 81 ILE C C 1
ATOM 2267 O O . ILE C 1 81 ? 8.804 11.451 16.614 1.00 12.07 81 ILE C O 1
ATOM 2272 N N . VAL C 1 82 ? 9.200 11.117 14.461 1.00 12.15 82 VAL C N 1
ATOM 2273 C CA . VAL C 1 82 ? 10.640 11.269 14.599 1.00 12.60 82 VAL C CA 1
ATOM 2274 C C . VAL C 1 82 ? 11.038 12.674 14.325 1.00 13.27 82 VAL C C 1
ATOM 2275 O O . VAL C 1 82 ? 10.699 13.215 13.282 1.00 13.54 82 VAL C O 1
ATOM 2279 N N . VAL C 1 83 ? 11.745 13.300 15.281 1.00 13.71 83 VAL C N 1
ATOM 2280 C CA . VAL C 1 83 ? 12.077 14.690 15.250 1.00 14.49 83 VAL C CA 1
ATOM 2281 C C . VAL C 1 83 ? 13.550 14.832 15.662 1.00 15.20 83 VAL C C 1
ATOM 2282 O O . VAL C 1 83 ? 14.164 13.950 16.250 1.00 15.04 83 VAL C O 1
ATOM 2286 N N . SER C 1 84 ? 14.079 15.998 15.387 1.00 16.12 84 SER C N 1
ATOM 2287 C CA . SER C 1 84 ? 15.398 16.317 15.838 1.00 17.00 84 SER C CA 1
ATOM 2288 C C . SER C 1 84 ? 15.314 16.613 17.343 1.00 17.12 84 SER C C 1
ATOM 2289 O O . SER C 1 84 ? 14.288 17.020 17.858 1.00 16.83 84 SER C O 1
ATOM 2292 N N . ARG C 1 85 ? 16.444 16.429 18.044 1.00 17.73 85 ARG C N 1
ATOM 2293 C CA . ARG C 1 85 ? 16.563 16.765 19.494 1.00 18.19 85 ARG C CA 1
ATOM 2294 C C . ARG C 1 85 ? 15.883 18.076 19.919 1.00 18.68 85 ARG C C 1
ATOM 2295 O O . ARG C 1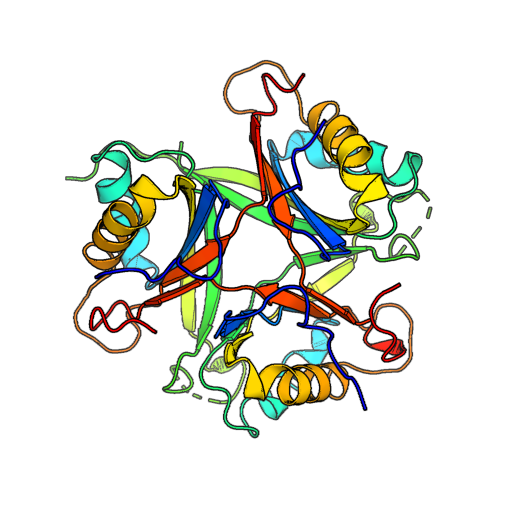 85 ? 15.101 18.158 20.888 1.00 18.47 85 ARG C O 1
ATOM 2303 N N . ALA C 1 86 ? 16.128 19.094 19.122 1.00 19.42 86 ALA C N 1
ATOM 2304 C CA . ALA C 1 86 ? 15.696 20.454 19.456 1.00 20.21 86 ALA C CA 1
ATOM 2305 C C . ALA C 1 86 ? 14.195 20.620 19.465 1.00 19.43 86 ALA C C 1
ATOM 2306 O O . ALA C 1 86 ? 13.691 21.501 20.171 1.00 21.28 86 ALA C O 1
ATOM 2308 N N . GLN C 1 87 ? 13.543 19.772 18.706 1.00 18.34 87 GLN C N 1
ATOM 2309 C CA . GLN C 1 87 ? 12.038 19.821 18.588 1.00 17.59 87 GLN C CA 1
ATOM 2310 C C . GLN C 1 87 ? 11.292 18.930 19.586 1.00 16.76 87 GLN C C 1
ATOM 2311 O O . GLN C 1 87 ? 10.105 18.946 19.672 1.00 16.29 87 GLN C O 1
ATOM 2317 N N . VAL C 1 88 ? 12.006 18.127 20.376 1.00 16.71 88 VAL C N 1
ATOM 2318 C CA . VAL C 1 88 ? 11.364 17.173 21.199 1.00 16.05 88 VAL C CA 1
ATOM 2319 C C . VAL C 1 88 ? 10.402 17.831 22.186 1.00 16.32 88 VAL C C 1
ATOM 2320 O O . VAL C 1 88 ? 9.218 17.399 22.255 1.00 15.67 88 VAL C O 1
ATOM 2324 N N . ASP C 1 89 ? 10.842 18.868 22.874 1.00 17.36 89 ASP C N 1
ATOM 2325 C CA . ASP C 1 89 ? 9.987 19.345 23.958 1.00 17.72 89 ASP C CA 1
ATOM 2326 C C . ASP C 1 89 ? 8.733 19.953 23.318 1.00 17.40 89 ASP C C 1
ATOM 2327 O O . ASP C 1 89 ? 7.685 19.774 23.850 1.00 17.15 89 ASP C O 1
ATOM 2332 N N . ALA C 1 90 ? 8.921 20.745 22.271 1.00 17.65 90 ALA C N 1
ATOM 2333 C CA . ALA C 1 90 ? 7.687 21.405 21.676 1.00 17.52 90 ALA C CA 1
ATOM 2334 C C . ALA C 1 90 ? 6.697 20.398 21.188 1.00 16.41 90 ALA C C 1
ATOM 2335 O O . ALA C 1 90 ? 5.436 20.562 21.323 1.00 16.24 90 ALA C O 1
ATOM 2337 N N . VAL C 1 91 ? 7.157 19.350 20.534 1.00 15.72 91 VAL C N 1
ATOM 2338 C CA . VAL C 1 91 ? 6.247 18.350 20.008 1.00 14.79 91 VAL C CA 1
ATOM 2339 C C . VAL C 1 91 ? 5.568 17.527 21.091 1.00 14.44 91 VAL C C 1
ATOM 2340 O O . VAL C 1 91 ? 4.407 17.274 21.025 1.00 14.10 91 VAL C O 1
ATOM 2344 N N . VAL C 1 92 ? 6.289 17.128 22.110 1.00 14.67 92 VAL C N 1
ATOM 2345 C CA . VAL C 1 92 ? 5.691 16.461 23.236 1.00 14.63 92 VAL C CA 1
ATOM 2346 C C . VAL C 1 92 ? 4.577 17.364 23.845 1.00 15.11 92 VAL C C 1
ATOM 2347 O O . VAL C 1 92 ? 3.467 16.872 24.162 1.00 14.89 92 VAL C O 1
ATOM 2351 N N . ARG C 1 93 ? 4.861 18.641 23.962 1.00 15.86 93 ARG C N 1
ATOM 2352 C CA . ARG C 1 93 ? 3.891 19.566 24.596 1.00 16.49 93 ARG C CA 1
ATOM 2353 C C . ARG C 1 93 ? 2.613 19.663 23.764 1.00 16.03 93 ARG C C 1
ATOM 2354 O O . ARG C 1 93 ? 1.534 19.652 24.307 1.00 16.17 93 ARG C O 1
ATOM 2362 N N . LEU C 1 94 ? 2.767 19.685 22.463 1.00 15.60 94 LEU C N 1
ATOM 2363 C CA . LEU C 1 94 ? 1.600 19.823 21.593 1.00 15.33 94 LEU C CA 1
ATOM 2364 C C . LEU C 1 94 ? 0.790 18.566 21.569 1.00 14.62 94 LEU C C 1
ATOM 2365 O O . LEU C 1 94 ? -0.441 18.604 21.549 1.00 14.66 94 LEU C O 1
ATOM 2370 N N . VAL C 1 95 ? 1.437 17.419 21.542 1.00 14.07 95 VAL C N 1
ATOM 2371 C CA . VAL C 1 95 ? 0.743 16.181 21.609 1.00 13.57 95 VAL C CA 1
ATOM 2372 C C . VAL C 1 95 ? 0.022 15.993 22.907 1.00 13.95 95 VAL C C 1
ATOM 2373 O O . VAL C 1 95 ? -1.140 15.596 22.919 1.00 13.91 95 VAL C O 1
ATOM 2377 N N . ALA C 1 96 ? 0.680 16.314 24.011 1.00 14.49 96 ALA C N 1
ATOM 2378 C CA . ALA C 1 96 ? 0.042 16.188 25.318 1.00 15.08 96 ALA C CA 1
ATOM 2379 C C . ALA C 1 96 ? -1.229 17.062 25.362 1.00 15.52 96 ALA C C 1
ATOM 2380 O O . ALA C 1 96 ? -2.338 16.601 25.796 1.00 15.71 96 ALA C O 1
ATOM 2382 N N . ALA C 1 97 ? -1.064 18.301 24.869 1.00 15.78 97 ALA C N 1
ATOM 2383 C CA . ALA C 1 97 ? -2.224 19.210 24.948 1.00 16.34 97 ALA C CA 1
ATOM 2384 C C . ALA C 1 97 ? -3.392 18.836 24.061 1.00 15.93 97 ALA C C 1
ATOM 2385 O O . ALA C 1 97 ? -4.537 19.087 24.428 1.00 16.41 97 ALA C O 1
ATOM 2387 N N . SER C 1 98 ? -3.079 18.187 22.943 1.00 15.16 98 SER C N 1
ATOM 2388 C CA A SER C 1 98 ? -4.145 17.848 22.009 0.50 14.91 98 SER C CA 1
ATOM 2389 C CA B SER C 1 98 ? -4.113 17.802 21.974 0.50 14.87 98 SER C CA 1
ATOM 2390 C C . SER C 1 98 ? -4.780 16.507 22.314 1.00 14.64 98 SER C C 1
ATOM 2391 O O . SER C 1 98 ? -5.928 16.317 22.041 1.00 14.80 98 SER C O 1
ATOM 2396 N N . ALA C 1 99 ? -4.076 15.591 22.916 1.00 14.39 99 ALA C N 1
ATOM 2397 C CA . ALA C 1 99 ? -4.603 14.292 23.300 1.00 14.33 99 ALA C CA 1
ATOM 2398 C C . ALA C 1 99 ? -5.272 14.249 24.637 1.00 15.10 99 ALA C C 1
ATOM 2399 O O . ALA C 1 99 ? -6.155 13.412 24.913 1.00 17.37 99 ALA C O 1
ATOM 2401 N N . TYR C 1 100 ? -5.049 15.267 25.478 1.00 15.69 100 TYR C N 1
ATOM 2402 C CA . TYR C 1 100 ? -5.693 15.494 26.832 1.00 17.44 100 TYR C CA 1
ATOM 2403 C C . TYR C 1 100 ? -7.246 15.538 26.794 1.00 17.28 100 TYR C C 1
ATOM 2404 O O . TYR C 1 100 ? -7.881 16.235 25.968 1.00 23.07 100 TYR C O 1
ATOM 2413 N N . THR C 1 101 ? -7.876 14.855 27.773 1.00 21.16 101 THR C N 1
ATOM 2414 C CA . THR C 1 101 ? -9.287 15.076 28.153 1.00 20.93 101 THR C CA 1
ATOM 2415 C C . THR C 1 101 ? -9.416 15.373 29.611 1.00 28.75 101 THR C C 1
ATOM 2416 O O . THR C 1 101 ? -10.363 16.033 30.022 1.00 32.31 101 THR C O 1
ATOM 2420 N N . GLY C 1 102 ? -8.500 14.850 30.418 1.00 21.88 102 GLY C N 1
ATOM 2421 C CA . GLY C 1 102 ? -8.531 15.121 31.872 1.00 25.54 102 GLY C CA 1
ATOM 2422 C C . GLY C 1 102 ? -9.199 14.001 32.630 1.00 40.35 102 GLY C C 1
ATOM 2423 O O . GLY C 1 102 ? -9.277 14.037 33.862 1.00 41.82 102 GLY C O 1
ATOM 2424 N N . GLU C 1 103 ? -9.690 12.999 31.905 1.00 37.15 103 GLU C N 1
ATOM 2425 C CA . GLU C 1 103 ? -10.211 11.805 32.549 1.00 36.59 103 GLU C CA 1
ATOM 2426 C C . GLU C 1 103 ? -9.176 10.716 32.471 1.00 27.79 103 GLU C C 1
ATOM 2427 O O . GLU C 1 103 ? -8.285 10.681 31.599 1.00 26.64 103 GLU C O 1
ATOM 2433 N N . ILE C 1 104 ? -9.336 9.798 33.415 1.00 34.39 104 ILE C N 1
ATOM 2434 C CA . ILE C 1 104 ? -8.557 8.606 33.443 1.00 28.91 104 ILE C CA 1
ATOM 2435 C C . ILE C 1 104 ? -8.714 7.830 32.136 1.00 27.04 104 ILE C C 1
ATOM 2436 O O . ILE C 1 104 ? -9.823 7.669 31.587 1.00 29.25 104 ILE C O 1
ATOM 2441 N N . GLY C 1 105 ? -7.589 7.373 31.623 1.00 27.55 105 GLY C N 1
ATOM 2442 C CA . GLY C 1 105 ? -7.543 6.736 30.325 1.00 22.54 105 GLY C CA 1
ATOM 2443 C C . GLY C 1 105 ? -6.991 7.544 29.135 1.00 20.63 105 GLY C C 1
ATOM 2444 O O . GLY C 1 105 ? -7.162 7.131 27.959 1.00 21.45 105 GLY C O 1
ATOM 2445 N N . ASP C 1 106 ? -6.274 8.660 29.354 1.00 18.81 106 ASP C N 1
ATOM 2446 C CA . ASP C 1 106 ? -5.848 9.547 28.232 1.00 17.68 106 ASP C CA 1
ATOM 2447 C C . ASP C 1 106 ? -4.629 9.054 27.492 1.00 16.59 106 ASP C C 1
ATOM 2448 O O . ASP C 1 106 ? -4.359 9.470 26.359 1.00 19.25 106 ASP C O 1
ATOM 2453 N N . GLY C 1 107 ? -3.895 8.120 28.107 1.00 16.39 107 GLY C N 1
ATOM 2454 C CA . GLY C 1 107 ? -2.746 7.604 27.420 1.00 15.62 107 GLY C CA 1
ATOM 2455 C C . GLY C 1 107 ? -1.414 8.149 27.851 1.00 15.58 107 GLY C C 1
ATOM 2456 O O . GLY C 1 107 ? -1.306 8.838 28.892 1.00 16.31 107 GLY C O 1
ATOM 2457 N N . LYS C 1 108 ? -0.400 7.802 27.105 1.00 14.89 108 LYS C N 1
ATOM 2458 C CA . LYS C 1 108 ? 0.963 8.127 27.448 1.00 16.83 108 LYS C CA 1
ATOM 2459 C C . LYS C 1 108 ? 1.743 8.507 26.272 1.00 14.09 108 LYS C C 1
ATOM 2460 O O . LYS C 1 108 ? 1.445 8.053 25.103 1.00 13.42 108 LYS C O 1
ATOM 2466 N N . ILE C 1 109 ? 2.794 9.246 26.536 1.00 14.23 109 ILE C N 1
ATOM 2467 C CA . ILE C 1 109 ? 3.803 9.677 25.557 1.00 13.68 109 ILE C CA 1
ATOM 2468 C C . ILE C 1 109 ? 5.207 9.218 26.037 1.00 14.00 109 ILE C C 1
ATOM 2469 O O . ILE C 1 109 ? 5.581 9.311 27.153 1.00 14.75 109 ILE C O 1
ATOM 2474 N N . PHE C 1 110 ? 5.871 8.572 25.123 1.00 13.48 110 PHE C N 1
ATOM 2475 C CA . PHE C 1 110 ? 7.251 8.142 25.326 1.00 13.73 110 PHE C CA 1
ATOM 2476 C C . PHE C 1 110 ? 8.238 8.791 24.371 1.00 13.45 110 PHE C C 1
ATOM 2477 O O . PHE C 1 110 ? 7.825 9.069 23.237 1.00 12.87 110 PHE C O 1
ATOM 2485 N N . VAL C 1 111 ? 9.483 8.992 24.765 1.00 13.96 111 VAL C N 1
ATOM 2486 C CA . VAL C 1 111 ? 10.521 9.556 23.920 1.00 13.91 111 VAL C CA 1
ATOM 2487 C C . VAL C 1 111 ? 11.549 8.483 23.821 1.00 14.02 111 VAL C C 1
ATOM 2488 O O . VAL C 1 111 ? 11.982 8.013 24.876 1.00 14.64 111 VAL C O 1
ATOM 2492 N N . HIS C 1 112 ? 11.996 8.089 22.648 1.00 13.59 112 HIS C N 1
ATOM 2493 C CA . HIS C 1 112 ? 12.918 7.009 22.418 1.00 13.70 112 HIS C CA 1
ATOM 2494 C C . HIS C 1 112 ? 14.060 7.544 21.569 1.00 13.90 112 HIS C C 1
ATOM 2495 O O . HIS C 1 112 ? 13.858 8.267 20.582 1.00 13.62 112 HIS C O 1
ATOM 2502 N N . PRO C 1 113 ? 15.290 7.095 21.806 1.00 14.46 113 PRO C N 1
ATOM 2503 C CA . PRO C 1 113 ? 16.380 7.484 20.933 1.00 14.76 113 PRO C CA 1
ATOM 2504 C C . PRO C 1 113 ? 16.328 6.764 19.557 1.00 14.25 113 PRO C C 1
ATOM 2505 O O . PRO C 1 113 ? 15.857 5.618 19.511 1.00 13.87 113 PRO C O 1
ATOM 2509 N N . VAL C 1 114 ? 16.803 7.444 18.513 1.00 14.40 114 VAL C N 1
ATOM 2510 C CA . VAL C 1 114 ? 16.919 6.825 17.161 1.00 14.17 114 VAL C CA 1
ATOM 2511 C C . VAL C 1 114 ? 18.365 6.996 16.722 1.00 14.98 114 VAL C C 1
ATOM 2512 O O . VAL C 1 114 ? 18.945 8.045 16.918 1.00 15.58 114 VAL C O 1
ATOM 2516 N N . ALA C 1 115 ? 18.969 5.932 16.211 1.00 15.12 115 ALA C N 1
ATOM 2517 C CA . ALA C 1 115 ? 20.288 5.989 15.745 1.00 15.95 115 ALA C CA 1
ATOM 2518 C C . ALA C 1 115 ? 20.529 6.640 14.381 1.00 16.28 115 ALA C C 1
ATOM 2519 O O . ALA C 1 115 ? 21.447 7.398 14.176 1.00 17.12 115 ALA C O 1
ATOM 2521 N N . GLU C 1 116 ? 19.634 6.299 13.431 1.00 15.72 116 GLU C N 1
ATOM 2522 C CA . GLU C 1 116 ? 19.824 6.797 12.036 1.00 16.19 116 GLU C CA 1
ATOM 2523 C C . GLU C 1 116 ? 18.473 6.876 11.357 1.00 15.53 116 GLU C C 1
ATOM 2524 O O . GLU C 1 116 ? 17.556 6.165 11.666 1.00 14.79 116 GLU C O 1
ATOM 2530 N N . VAL C 1 117 ? 18.412 7.818 10.416 1.00 16.01 117 VAL C N 1
ATOM 2531 C CA . VAL C 1 117 ? 17.210 8.008 9.536 1.00 15.67 117 VAL C CA 1
ATOM 2532 C C . VAL C 1 117 ? 17.744 8.057 8.098 1.00 16.59 117 VAL C C 1
ATOM 2533 O O . VAL C 1 117 ? 18.702 8.726 7.793 1.00 17.52 117 VAL C O 1
ATOM 2537 N N . VAL C 1 118 ? 17.115 7.236 7.265 1.00 16.41 118 VAL C N 1
ATOM 2538 C CA . VAL C 1 118 ? 17.442 7.118 5.852 1.00 17.33 118 VAL C CA 1
ATOM 2539 C C . VAL C 1 118 ? 16.202 7.355 5.024 1.00 17.25 118 VAL C C 1
ATOM 2540 O O . VAL C 1 118 ? 15.237 6.645 5.138 1.00 16.54 118 VAL C O 1
ATOM 2544 N N . ARG C 1 119 ? 16.357 8.293 4.078 1.00 18.24 119 ARG C N 1
ATOM 2545 C CA . ARG C 1 119 ? 15.239 8.525 3.132 1.00 18.45 119 ARG C CA 1
ATOM 2546 C C . ARG C 1 119 ? 15.468 7.608 1.890 1.00 19.26 119 ARG C C 1
ATOM 2547 O O . ARG C 1 119 ? 16.512 7.663 1.264 1.00 20.32 119 ARG C O 1
ATOM 2555 N N . ILE C 1 120 ? 14.516 6.688 1.677 1.00 18.77 120 ILE C N 1
ATOM 2556 C CA . ILE C 1 120 ? 14.714 5.671 0.565 1.00 19.59 120 ILE C CA 1
ATOM 2557 C C . ILE C 1 120 ? 14.919 6.306 -0.838 1.00 21.14 120 ILE C C 1
ATOM 2558 O O . ILE C 1 120 ? 15.783 5.873 -1.510 1.00 22.09 120 ILE C O 1
ATOM 2563 N N . ARG C 1 121 ? 14.155 7.328 -1.137 1.00 21.38 121 ARG C N 1
ATOM 2564 C CA . ARG C 1 121 ? 14.204 7.872 -2.537 1.00 23.04 121 ARG C CA 1
ATOM 2565 C C . ARG C 1 121 ? 15.602 8.351 -2.839 1.00 24.17 121 ARG C C 1
ATOM 2566 O O . ARG C 1 121 ? 16.078 8.215 -3.964 1.00 25.65 121 ARG C O 1
ATOM 2574 N N . THR C 1 122 ? 16.273 8.950 -1.880 1.00 23.69 122 THR C N 1
ATOM 2575 C CA . THR C 1 122 ? 17.532 9.628 -2.089 1.00 24.88 122 THR C CA 1
ATOM 2576 C C . THR C 1 122 ? 18.764 9.004 -1.474 1.00 24.71 122 THR C C 1
ATOM 2577 O O . THR C 1 122 ? 19.844 9.454 -1.734 1.00 25.87 122 THR C O 1
ATOM 2581 N N . ALA C 1 123 ? 18.612 7.933 -0.697 1.00 23.41 123 ALA C N 1
ATOM 2582 C CA . ALA C 1 123 ? 19.722 7.414 0.132 1.00 26.07 123 ALA C CA 1
ATOM 2583 C C . ALA C 1 123 ? 20.303 8.466 1.164 1.00 31.19 123 ALA C C 1
ATOM 2584 O O . ALA C 1 123 ? 21.364 8.273 1.778 1.00 34.89 123 ALA C O 1
ATOM 2586 N N . GLU C 1 124 ? 19.622 9.587 1.350 1.00 26.01 124 GLU C N 1
ATOM 2587 C CA . GLU C 1 124 ? 20.115 10.624 2.247 1.00 27.16 124 GLU C CA 1
ATOM 2588 C C . GLU C 1 124 ? 19.948 10.085 3.686 1.00 23.61 124 GLU C C 1
ATOM 2589 O O . GLU C 1 124 ? 18.904 9.539 4.034 1.00 25.70 124 GLU C O 1
ATOM 2595 N N . THR C 1 125 ? 20.984 10.260 4.520 1.00 26.46 125 THR C N 1
ATOM 2596 C CA . THR C 1 125 ? 20.854 9.861 5.945 1.00 23.75 125 THR C CA 1
ATOM 2597 C C . THR C 1 125 ? 20.975 11.102 6.849 1.00 33.49 125 THR C C 1
ATOM 2598 O O . THR C 1 125 ? 21.494 12.141 6.424 1.00 29.24 125 THR C O 1
ATOM 2602 N N . GLY C 1 126 ? 20.552 10.996 8.107 1.00 35.33 126 GLY C N 1
ATOM 2603 C CA . GLY C 1 126 ? 21.000 12.010 9.081 1.00 30.70 126 GLY C CA 1
ATOM 2604 C C . GLY C 1 126 ? 20.172 13.268 8.919 1.00 24.25 126 GLY C C 1
ATOM 2605 O O . GLY C 1 126 ? 18.939 13.151 8.621 1.00 29.77 126 GLY C O 1
ATOM 2606 N N . LEU C 1 127 ? 20.811 14.451 9.089 1.00 35.44 127 LEU C N 1
ATOM 2607 C CA . LEU C 1 127 ? 20.206 15.787 8.777 1.00 46.39 127 LEU C CA 1
ATOM 2608 C C . LEU C 1 127 ? 19.089 16.214 9.741 1.00 31.36 127 LEU C C 1
ATOM 2609 O O . LEU C 1 127 ? 18.032 16.677 9.296 1.00 90.93 127 LEU C O 1
#

Solvent-accessible surface area: 14585 Å² total; per-residue (Å²): 130,17,132,16,68,20,86,30,10,95,59,4,131,41,0,16,0,10,0,17,0,38,50,165,44,20,71,107,0,0,56,27,0,26,161,85,29,15,165,13,8,18,10,9,87,7,55,7,16,31,55,95,15,20,118,130,17,20,58,110,38,20,54,95,26,30,16,0,22,0,37,9,39,87,100,57,1,41,38,0,0,85,50,0,11,74,4,0,107,44,29,119,96,33,1,16,44,0,20,0,5,3,1,14,7,18,0,75,4,77,66,52,46,58,56,48,147,18,70,18,90,30,10,98,60,4,138,57,0,15,0,14,0,15,0,46,56,149,36,22,60,70,0,7,16,46,0,58,132,126,57,29,212,51,6,17,4,7,70,5,106,6,15,32,69,98,21,32,111,60,20,54,107,42,22,48,88,27,29,20,0,17,1,37,9,31,87,98,92,1,42,37,2,0,104,35,0,8,77,10,0,109,42,31,116,102,34,1,18,45,0,19,0,5,3,1,17,15,52,27,120,2,77,72,44,157,122,35,104,16,88,33,13,96,58,5,133,22,0,14,0,12,0,18,0,52,53,173,35,18,72,101,0,0,46,25,0,11,151,119,47,17,151,14,7,17,10,3,83,3,73,12,23,69,138,101,29,146,58,76,69,58,89,28,31,21,0,12,0,36,8,40,87,101,68,1,40,28,0,10,141,47,0,9,74,2,0,109,46,27,117,152,34,3,21,74,0,19,0,3,2,1,13,7,18,0,60,5,81,52,52,95,50,25,133